Protein AF-A0A9E5UQ87-F1 (afdb_monomer_lite)

Secondary structure (DSSP, 8-state):
-HHHHH----HHHHHHHHHHHHHHHHHHHHH-GGGGHHHHHHHHHHHHHHHTT-HHHHHHHHHHHHHHHHHHHHHHHHHHHHHSSTTSS----SS---HHHHHHHHHHHHHHHHTT-TT---SS---HHHHHHHHHHHHHHHHHHHTHHHHHHHHTSHHHHHHHHHHHHHHHHHHHHHHHS--S-S-HHHHHHHHHHHHHHHHHHHTSGGGHHHHHHHHHHHHHHHHHHHHHHS-HHHHHHHHTT-----

pLDDT: mean 81.97, std 11.51, range [47.41, 96.88]

Sequence (250 aa):
MAFLLAKDSPERQDARLFLKLSLALIALFMLRYAGLIYFFFVFLFFMRYILQKHYAKAGHYFVAMLVGSAFVLGYFYLNKLHTGYYTGMNRIYPEKESWLAYGFYLVTGLANELSLARNYFYRGYTDWLYGGLMALQGGLFWYLYRERQLLSDCFKRREVRVRLGMAFFYLAFTMVLRKIQPFDPFNYRILAPFSTPIYVGLMAAVATAESKTYFRKIKPWVLAFMLVSLLMNLPKQFLLNILLGGTGSQ

Radius of gyration: 21.57 Å; chains: 1; bounding box: 42×52×65 Å

Structure (mmCIF, N/CA/C/O backbone):
data_AF-A0A9E5UQ87-F1
#
_entry.id   AF-A0A9E5UQ87-F1
#
loop_
_atom_site.group_PDB
_atom_site.id
_atom_site.type_symbol
_atom_site.label_atom_id
_atom_site.label_alt_id
_atom_site.label_comp_id
_atom_site.label_asym_id
_atom_site.label_entity_id
_atom_site.label_seq_id
_atom_site.pdbx_PDB_ins_code
_atom_site.Cartn_x
_atom_site.Cartn_y
_atom_site.Cartn_z
_atom_site.occupancy
_atom_site.B_iso_or_equiv
_atom_site.auth_seq_id
_atom_site.auth_comp_id
_atom_site.auth_asym_id
_atom_site.auth_atom_id
_atom_site.pdbx_PDB_model_num
ATOM 1 N N . MET A 1 1 ? -7.219 -7.232 6.143 1.00 56.53 1 MET A N 1
ATOM 2 C CA . MET A 1 1 ? -6.232 -7.743 7.120 1.00 56.53 1 MET A CA 1
ATOM 3 C C . MET A 1 1 ? -6.094 -6.864 8.361 1.00 56.53 1 MET A C 1
ATOM 5 O O . MET A 1 1 ? -6.417 -7.350 9.431 1.00 56.53 1 MET A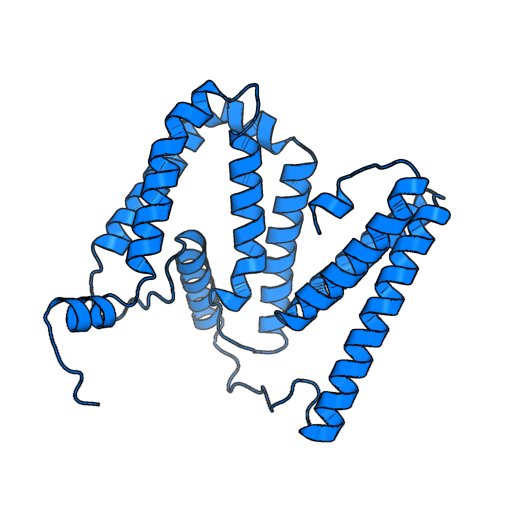 O 1
ATOM 9 N N . ALA A 1 2 ? -5.725 -5.580 8.245 1.00 56.41 2 ALA A N 1
ATOM 10 C CA . ALA A 1 2 ? -5.608 -4.660 9.393 1.00 56.41 2 ALA A CA 1
ATOM 11 C C . ALA A 1 2 ? -6.851 -4.637 10.309 1.00 56.41 2 ALA A C 1
ATOM 13 O O . ALA A 1 2 ? -6.731 -4.663 11.525 1.00 56.41 2 ALA A O 1
ATOM 14 N N . PHE A 1 3 ? -8.049 -4.662 9.716 1.00 57.09 3 PHE A N 1
ATOM 15 C CA . PHE A 1 3 ? -9.315 -4.746 10.452 1.00 57.09 3 PHE A CA 1
ATOM 16 C C . PHE A 1 3 ? -9.476 -6.058 11.239 1.00 57.09 3 PHE A C 1
ATOM 18 O O . PHE A 1 3 ? -9.945 -6.045 12.369 1.00 57.09 3 PHE A O 1
ATOM 25 N N . LEU A 1 4 ? -9.047 -7.186 10.663 1.00 57.31 4 LEU A N 1
ATOM 26 C CA . LEU A 1 4 ? -9.115 -8.495 11.323 1.00 57.31 4 LEU A CA 1
ATOM 27 C C . LEU A 1 4 ? -8.103 -8.588 12.473 1.00 57.31 4 LEU A C 1
ATOM 29 O O . LEU A 1 4 ? -8.403 -9.193 13.490 1.00 57.31 4 LEU A O 1
ATOM 33 N N . LEU A 1 5 ? -6.946 -7.934 12.335 1.00 57.09 5 LEU A N 1
ATOM 34 C CA . LEU A 1 5 ? -5.905 -7.866 13.367 1.00 57.09 5 LEU A CA 1
ATOM 35 C C . LEU A 1 5 ? -6.229 -6.874 14.500 1.00 57.09 5 LEU A C 1
ATOM 37 O O . LEU A 1 5 ? -5.665 -6.966 15.588 1.00 57.09 5 LEU A O 1
ATOM 41 N N . ALA A 1 6 ? -7.106 -5.897 14.250 1.00 57.03 6 ALA A N 1
ATOM 42 C CA . ALA A 1 6 ? -7.483 -4.876 15.226 1.00 57.03 6 ALA A CA 1
ATOM 43 C C . ALA A 1 6 ? -8.689 -5.266 16.097 1.00 57.03 6 ALA A C 1
ATOM 45 O O . ALA A 1 6 ? -8.892 -4.654 17.145 1.00 57.03 6 ALA A O 1
ATOM 46 N N . LYS A 1 7 ? -9.490 -6.254 15.678 1.00 60.75 7 LYS A N 1
ATOM 47 C CA . LYS A 1 7 ? -10.734 -6.625 16.358 1.00 60.75 7 LYS A CA 1
ATOM 48 C C . LYS A 1 7 ? -10.470 -7.633 17.484 1.00 60.75 7 LYS A C 1
ATOM 50 O O . LYS A 1 7 ? -10.333 -8.825 17.221 1.00 60.75 7 LYS A O 1
ATOM 55 N N . ASP A 1 8 ? -10.469 -7.175 18.736 1.00 56.56 8 ASP A N 1
ATOM 56 C CA . ASP A 1 8 ? -10.563 -8.069 19.900 1.00 56.56 8 ASP A CA 1
ATOM 57 C C . ASP A 1 8 ? -11.980 -8.670 19.944 1.00 56.56 8 ASP A C 1
ATOM 59 O O . ASP A 1 8 ? -12.944 -8.008 20.321 1.00 56.56 8 ASP A O 1
ATOM 63 N N . SER A 1 9 ? -12.122 -9.907 19.461 1.00 55.72 9 SER A N 1
ATOM 64 C CA . SER A 1 9 ? -13.400 -10.632 19.394 1.00 55.72 9 SER A CA 1
ATOM 65 C C . SER A 1 9 ? -13.453 -11.748 20.454 1.00 55.72 9 SER A C 1
ATOM 67 O O . SER A 1 9 ? -12.395 -12.236 20.864 1.00 55.72 9 SER A O 1
ATOM 69 N N . PRO A 1 10 ? -14.654 -12.161 20.911 1.00 55.94 10 PRO A N 1
ATOM 70 C CA . PRO A 1 10 ? -14.82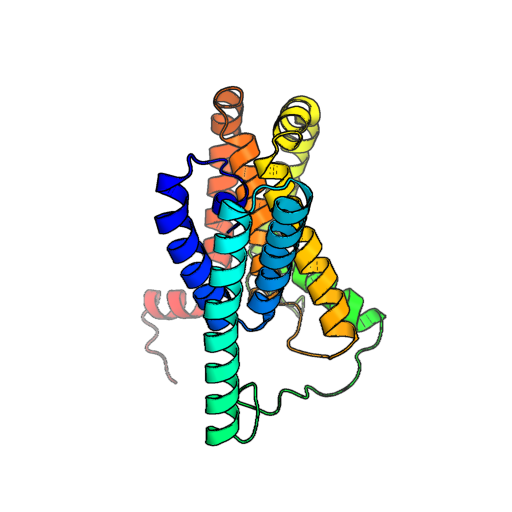8 -13.348 21.754 1.00 55.94 10 PRO A CA 1
ATOM 71 C C . PRO A 1 10 ? -14.525 -14.648 20.980 1.00 55.94 10 PRO A C 1
ATOM 73 O O . PRO A 1 10 ? -14.811 -14.734 19.785 1.00 55.94 10 PRO A O 1
ATOM 76 N N . GLU A 1 11 ? -14.018 -15.675 21.674 1.00 54.62 11 GLU A N 1
ATOM 77 C CA . GLU A 1 11 ? -13.379 -16.884 21.104 1.00 54.62 11 GLU A CA 1
ATOM 78 C C . GLU A 1 11 ? -14.187 -17.620 20.015 1.00 54.62 11 GLU A C 1
ATOM 80 O O . GLU A 1 11 ? -13.621 -18.093 19.032 1.00 54.62 11 GLU A O 1
ATOM 85 N N . ARG A 1 12 ? -15.526 -17.677 20.099 1.00 52.16 12 ARG A N 1
ATOM 86 C CA . ARG A 1 12 ? -16.364 -18.321 19.058 1.00 52.16 12 ARG A CA 1
ATOM 87 C C . ARG A 1 12 ? -16.376 -17.577 17.714 1.00 52.16 12 ARG A C 1
ATOM 89 O O . ARG A 1 12 ? -16.669 -18.186 16.685 1.00 52.16 12 ARG A O 1
ATOM 96 N N . GLN A 1 13 ? -16.069 -16.279 17.686 1.00 62.22 13 GLN A N 1
ATOM 97 C CA . GLN A 1 13 ? -15.927 -15.524 16.433 1.00 62.22 13 GLN A CA 1
ATOM 98 C C . GLN A 1 13 ? -14.554 -15.733 15.777 1.00 62.22 13 GLN A C 1
ATOM 100 O O . GLN A 1 13 ? -14.422 -15.450 14.583 1.00 62.22 13 GLN A O 1
ATOM 105 N N . ASP A 1 14 ? -13.577 -16.288 16.502 1.00 64.19 14 ASP A N 1
ATOM 106 C CA . ASP A 1 14 ? -12.198 -16.446 16.029 1.00 64.19 14 ASP A CA 1
ATOM 107 C C . ASP A 1 14 ? -12.081 -17.517 14.937 1.00 64.19 14 ASP A C 1
ATOM 109 O O . ASP A 1 14 ? -11.268 -17.375 14.024 1.00 64.19 14 ASP A O 1
ATOM 113 N N . ALA A 1 15 ? -12.974 -18.517 14.938 1.00 66.50 15 ALA A N 1
ATOM 114 C CA . ALA A 1 15 ? -13.005 -19.557 13.914 1.00 66.50 15 ALA A CA 1
ATOM 115 C C . ALA A 1 15 ? -13.277 -18.989 12.501 1.00 66.50 15 ALA A C 1
ATOM 117 O O . ALA A 1 15 ? -12.532 -19.139 11.533 1.00 66.50 15 ALA A O 1
ATOM 118 N N . ARG A 1 16 ? -14.355 -18.214 12.372 1.00 73.44 16 ARG A N 1
ATOM 119 C CA . ARG A 1 16 ? -14.674 -17.543 11.101 1.00 73.44 16 ARG A CA 1
ATOM 120 C C . ARG A 1 16 ? -13.638 -16.473 10.755 1.00 73.44 16 ARG A C 1
ATOM 122 O O . ARG A 1 16 ? -13.463 -16.145 9.582 1.00 73.44 16 ARG A O 1
ATOM 129 N N . LEU A 1 17 ? -12.971 -15.914 11.764 1.00 74.00 17 LEU A N 1
ATOM 130 C CA . LEU A 1 17 ? -11.930 -14.911 11.592 1.00 74.00 17 LEU A CA 1
ATOM 131 C C . LEU A 1 17 ? -10.634 -15.525 11.033 1.00 74.00 17 LEU A C 1
ATOM 133 O O . LEU A 1 17 ? -10.034 -14.904 10.156 1.00 74.00 17 LEU A O 1
ATOM 137 N N . PHE A 1 18 ? -10.257 -16.754 11.422 1.00 78.12 18 PHE A N 1
ATOM 138 C CA . PHE A 1 18 ? -9.091 -17.451 10.851 1.00 78.12 18 PHE A CA 1
ATOM 139 C C . PHE A 1 18 ? -9.298 -17.805 9.382 1.00 78.12 18 PHE A C 1
ATOM 141 O O . PHE A 1 18 ? -8.371 -17.659 8.585 1.00 78.12 18 PHE A O 1
ATOM 148 N N . LEU A 1 19 ? -10.504 -18.247 9.000 1.00 82.81 19 LEU A N 1
ATOM 149 C CA . LEU A 1 19 ? -10.772 -18.621 7.611 1.00 82.81 19 LEU A CA 1
ATOM 150 C C . LEU A 1 19 ? -10.647 -17.380 6.729 1.00 82.81 19 LEU A C 1
ATOM 152 O O . LEU A 1 19 ? -9.961 -17.395 5.712 1.00 82.81 19 LEU A O 1
ATOM 156 N N . LYS A 1 20 ? -11.221 -16.262 7.187 1.00 86.56 20 LYS A N 1
ATOM 157 C CA . LYS A 1 20 ? -11.073 -14.957 6.536 1.00 86.56 20 LYS A CA 1
ATOM 158 C C . LYS A 1 20 ? -9.617 -14.503 6.476 1.00 86.56 20 LYS A C 1
ATOM 160 O O . LYS A 1 20 ? -9.222 -13.928 5.469 1.00 86.56 20 LYS A O 1
ATOM 165 N N . LEU A 1 21 ? -8.825 -14.742 7.523 1.00 86.75 21 LEU A N 1
ATOM 166 C CA . LEU A 1 21 ? -7.405 -14.391 7.539 1.00 86.75 21 LEU A CA 1
ATOM 167 C C . LEU A 1 21 ? -6.613 -15.221 6.523 1.00 86.75 21 LEU A C 1
ATOM 169 O O . LEU A 1 21 ? -5.859 -14.649 5.744 1.00 86.75 21 LEU A O 1
ATOM 173 N N . SER A 1 22 ? -6.835 -16.533 6.487 1.00 88.31 22 SER A N 1
ATOM 174 C CA . SER A 1 22 ? -6.171 -17.463 5.564 1.00 88.31 22 SER A CA 1
ATOM 175 C C . SER A 1 22 ? -6.516 -17.135 4.112 1.00 88.31 22 SER A C 1
ATOM 177 O O . SER A 1 22 ? -5.626 -16.958 3.285 1.00 88.31 22 SER A O 1
ATOM 179 N N . LEU A 1 23 ? -7.807 -16.946 3.819 1.00 90.19 23 LEU A N 1
ATOM 180 C CA . LEU A 1 23 ? -8.273 -16.524 2.498 1.00 90.19 23 LEU A CA 1
ATOM 181 C C . LEU A 1 23 ? -7.727 -15.146 2.116 1.00 90.19 23 LEU A C 1
ATOM 183 O O . LEU A 1 23 ? -7.364 -14.937 0.964 1.00 90.19 23 LEU A O 1
ATOM 187 N N . ALA A 1 24 ? -7.615 -14.213 3.067 1.00 89.69 24 ALA A N 1
ATOM 188 C CA . ALA A 1 24 ? -7.012 -12.910 2.806 1.00 89.69 24 ALA A CA 1
ATOM 189 C C . ALA A 1 24 ? -5.512 -13.019 2.499 1.00 89.69 24 ALA A C 1
ATOM 191 O O . ALA A 1 24 ? -5.050 -12.334 1.594 1.00 89.69 24 ALA A O 1
ATOM 192 N N . LEU A 1 25 ? -4.756 -13.865 3.208 1.00 90.06 25 LEU A N 1
ATOM 193 C CA . LEU A 1 25 ? -3.339 -14.113 2.911 1.00 90.06 25 LEU A CA 1
ATOM 194 C C . LEU A 1 25 ? -3.162 -14.705 1.512 1.00 90.06 25 LEU A C 1
ATOM 196 O O . LEU A 1 25 ? -2.342 -14.212 0.739 1.00 90.06 25 LEU A O 1
ATOM 200 N N . ILE A 1 26 ? -3.968 -15.715 1.177 1.00 91.69 26 ILE A N 1
ATOM 201 C CA . ILE A 1 26 ? -3.970 -16.354 -0.143 1.00 91.69 26 ILE A CA 1
ATOM 202 C C . ILE A 1 26 ? -4.321 -15.332 -1.227 1.00 91.69 26 ILE A C 1
ATOM 204 O O . ILE A 1 26 ? -3.589 -15.204 -2.203 1.00 91.69 26 ILE A O 1
ATOM 208 N N . ALA A 1 27 ? -5.391 -14.556 -1.040 1.00 89.81 27 ALA A N 1
ATOM 209 C CA . ALA A 1 27 ? -5.807 -13.534 -1.994 1.00 89.81 27 ALA A CA 1
ATOM 210 C C . ALA A 1 27 ? -4.740 -12.445 -2.174 1.00 89.81 27 ALA A C 1
ATOM 212 O O . ALA A 1 27 ? -4.470 -12.036 -3.300 1.00 89.81 27 ALA A O 1
ATOM 213 N N . LEU A 1 28 ? -4.096 -11.997 -1.091 1.00 87.44 28 LEU A N 1
ATOM 214 C CA . LEU A 1 28 ? -3.015 -11.011 -1.156 1.00 87.44 28 LEU A CA 1
ATOM 215 C C . LEU A 1 28 ? -1.799 -11.559 -1.909 1.00 87.44 28 LEU A C 1
ATOM 217 O O . LEU A 1 28 ? -1.232 -10.841 -2.729 1.00 87.44 28 LEU A O 1
ATOM 221 N N . PHE A 1 29 ? -1.433 -12.821 -1.673 1.00 89.50 29 PHE A N 1
ATOM 222 C CA . PHE A 1 29 ? -0.355 -13.498 -2.392 1.00 89.50 29 PHE A CA 1
ATOM 223 C C . PHE A 1 29 ? -0.672 -13.697 -3.882 1.00 89.50 29 PHE A C 1
ATOM 225 O O . PHE A 1 29 ? 0.175 -13.418 -4.730 1.00 89.50 29 PHE A O 1
ATOM 232 N N . MET A 1 30 ? -1.893 -14.129 -4.209 1.00 88.50 30 MET A N 1
ATOM 233 C CA . MET A 1 30 ? -2.360 -14.291 -5.592 1.00 88.50 30 MET A CA 1
ATOM 234 C C . MET A 1 30 ? -2.434 -12.957 -6.336 1.00 88.50 30 MET A C 1
ATOM 236 O O . MET A 1 30 ? -2.137 -12.900 -7.526 1.00 88.50 30 MET A O 1
ATOM 240 N N . LEU A 1 31 ? -2.787 -11.871 -5.642 1.00 84.25 31 LEU A N 1
ATOM 241 C CA . LEU A 1 31 ? -2.795 -10.535 -6.229 1.00 84.25 31 LEU A CA 1
ATOM 242 C C . LEU A 1 31 ? -1.371 -10.072 -6.560 1.00 84.25 31 LEU A C 1
ATOM 244 O O . LEU A 1 31 ? -1.138 -9.552 -7.651 1.00 84.25 31 LEU A O 1
ATOM 248 N N . ARG A 1 32 ? -0.415 -10.285 -5.645 1.00 80.88 32 ARG A N 1
ATOM 249 C CA . ARG A 1 32 ? 1.030 -10.159 -5.897 1.00 80.88 32 ARG A CA 1
ATOM 250 C C . ARG A 1 32 ? 1.851 -10.953 -4.882 1.00 80.88 32 ARG A C 1
ATOM 252 O O . ARG A 1 32 ? 1.561 -10.928 -3.693 1.00 80.88 32 ARG A O 1
ATOM 259 N N . TYR A 1 33 ? 3.002 -11.480 -5.312 1.00 83.12 33 TYR A N 1
ATOM 260 C CA . TYR A 1 33 ? 3.961 -12.156 -4.421 1.00 83.12 33 TYR A CA 1
ATOM 261 C C . TYR A 1 33 ? 4.460 -11.279 -3.259 1.00 83.12 33 TYR A C 1
ATOM 263 O O . TYR A 1 33 ? 4.790 -11.800 -2.199 1.00 83.12 33 TYR A O 1
ATOM 271 N N . ALA A 1 34 ? 4.443 -9.946 -3.408 1.00 78.31 34 ALA A N 1
ATOM 272 C CA . ALA A 1 34 ? 4.712 -9.004 -2.314 1.00 78.31 34 ALA A CA 1
ATOM 273 C C . ALA A 1 34 ? 3.730 -9.161 -1.131 1.00 78.31 34 ALA A C 1
ATOM 275 O O . ALA A 1 34 ? 4.033 -8.759 -0.009 1.00 78.31 34 ALA A O 1
ATOM 276 N N . GLY A 1 35 ? 2.585 -9.816 -1.348 1.00 81.94 35 GLY A N 1
ATOM 277 C CA . GLY A 1 35 ? 1.655 -10.234 -0.309 1.00 81.94 35 GLY A CA 1
ATOM 278 C C . GLY A 1 35 ? 2.271 -11.159 0.749 1.00 81.94 35 GLY A C 1
ATOM 279 O O . GLY A 1 35 ? 1.730 -11.245 1.848 1.00 81.94 35 GLY A O 1
ATOM 280 N N . LEU A 1 36 ? 3.432 -11.777 0.492 1.00 87.75 36 LEU A N 1
ATOM 281 C CA . LEU A 1 36 ? 4.185 -12.539 1.498 1.00 87.75 36 LEU A CA 1
ATOM 282 C C . LEU A 1 36 ? 4.585 -11.699 2.717 1.00 87.75 36 LEU A C 1
ATOM 284 O O . LEU A 1 36 ? 4.673 -12.230 3.819 1.00 87.75 36 LEU A O 1
ATOM 288 N N . ILE A 1 37 ? 4.733 -10.380 2.566 1.00 86.38 37 ILE A N 1
ATOM 289 C CA . ILE A 1 37 ? 5.007 -9.457 3.683 1.00 86.38 37 ILE A CA 1
ATOM 290 C C . ILE A 1 37 ? 3.932 -9.577 4.771 1.00 86.38 37 ILE A C 1
ATOM 292 O O . ILE A 1 37 ? 4.202 -9.448 5.964 1.00 86.38 37 ILE A O 1
ATOM 296 N N . TYR A 1 38 ? 2.697 -9.876 4.380 1.00 85.56 38 TYR A N 1
ATOM 297 C CA . TYR A 1 38 ? 1.597 -10.031 5.316 1.00 85.56 38 TYR A CA 1
ATOM 298 C C . TYR A 1 38 ? 1.707 -11.292 6.177 1.00 85.56 38 TYR A C 1
ATOM 300 O O . TYR A 1 38 ? 1.254 -11.269 7.321 1.00 85.56 38 TYR A O 1
ATOM 308 N N . PHE A 1 39 ? 2.382 -12.346 5.712 1.00 90.31 39 PHE A N 1
ATOM 309 C CA . PHE A 1 39 ? 2.673 -13.518 6.544 1.00 90.31 39 PHE A CA 1
ATOM 310 C C . PHE A 1 39 ? 3.545 -13.145 7.743 1.00 90.31 39 PHE A C 1
ATOM 312 O O . PHE A 1 39 ? 3.278 -13.600 8.853 1.00 90.31 39 PHE A O 1
ATOM 319 N N . PHE A 1 40 ? 4.514 -12.245 7.552 1.00 89.19 40 PHE A N 1
ATOM 320 C CA . PHE A 1 40 ? 5.346 -11.745 8.645 1.00 89.19 40 PHE A CA 1
ATOM 321 C C . PHE A 1 40 ? 4.514 -11.026 9.718 1.00 89.19 40 PHE A C 1
ATOM 323 O O . PHE A 1 40 ? 4.717 -11.242 10.909 1.00 89.19 40 PHE A O 1
ATOM 330 N N . PHE A 1 41 ? 3.505 -10.240 9.329 1.00 85.50 41 PHE A N 1
ATOM 331 C CA . PHE A 1 41 ? 2.587 -9.642 10.303 1.00 85.50 41 PHE A CA 1
ATOM 332 C C . PHE A 1 41 ? 1.797 -10.693 11.081 1.00 85.50 41 PHE A C 1
ATOM 334 O O . PHE A 1 41 ? 1.704 -10.597 12.302 1.00 85.50 41 PHE A O 1
ATOM 341 N N . VAL A 1 42 ? 1.247 -11.705 10.406 1.00 89.19 42 VAL A N 1
ATOM 342 C CA . VAL A 1 42 ? 0.537 -12.809 11.081 1.00 89.19 42 VAL A CA 1
ATOM 343 C C . VAL A 1 42 ? 1.458 -13.519 12.067 1.00 89.19 42 VAL A C 1
ATOM 345 O O . VAL A 1 42 ? 1.037 -13.794 13.189 1.00 89.19 42 VAL A O 1
ATOM 348 N N . PHE A 1 43 ? 2.722 -13.719 11.697 1.00 92.38 43 PHE A N 1
ATOM 349 C CA . PHE A 1 43 ? 3.742 -14.285 12.572 1.00 92.38 43 PHE A CA 1
ATOM 350 C C . PHE A 1 43 ? 4.014 -13.417 13.810 1.00 92.38 43 PHE A C 1
ATOM 352 O O . PHE A 1 43 ? 4.048 -13.933 14.926 1.00 92.38 43 PHE A O 1
ATOM 359 N N . LEU A 1 44 ? 4.133 -12.094 13.663 1.00 90.25 44 LEU A N 1
ATOM 360 C CA . LEU A 1 44 ? 4.302 -11.194 14.812 1.00 90.25 44 LEU A CA 1
ATOM 361 C C . LEU A 1 44 ? 3.097 -11.232 15.764 1.00 90.25 44 LEU A C 1
ATOM 363 O O . LEU A 1 44 ? 3.271 -11.224 16.984 1.00 90.25 44 LEU A O 1
ATOM 367 N N . PHE A 1 45 ? 1.874 -11.301 15.231 1.00 86.81 45 PHE A N 1
ATOM 368 C CA . PHE A 1 45 ? 0.671 -11.457 16.054 1.00 86.81 45 PHE A CA 1
ATOM 369 C C . PHE A 1 45 ? 0.628 -12.824 16.744 1.00 86.81 45 PHE A C 1
ATOM 371 O O . PHE A 1 45 ? 0.309 -12.889 17.930 1.00 86.81 45 PHE A O 1
ATOM 378 N N . PHE A 1 46 ? 1.013 -13.892 16.047 1.00 91.69 46 PHE A N 1
ATOM 379 C CA . PHE A 1 46 ? 1.183 -15.222 16.625 1.00 91.69 46 PHE A CA 1
ATOM 380 C C . PHE A 1 46 ? 2.157 -15.207 17.815 1.00 91.69 46 PHE A C 1
ATOM 382 O O . PHE A 1 46 ? 1.774 -15.608 18.915 1.00 91.69 46 PHE A O 1
ATOM 389 N N . MET A 1 47 ? 3.364 -14.657 17.631 1.00 93.75 47 MET A N 1
ATOM 390 C CA . MET A 1 47 ? 4.371 -14.515 18.692 1.00 93.75 47 MET A CA 1
ATOM 391 C C . MET A 1 47 ? 3.842 -13.706 19.876 1.00 93.75 47 MET A C 1
ATOM 393 O O . MET A 1 47 ? 3.967 -14.120 21.027 1.00 93.75 47 MET A O 1
ATOM 397 N N . ARG A 1 48 ? 3.180 -12.577 19.606 1.00 90.94 48 ARG A N 1
ATOM 398 C CA . ARG A 1 48 ? 2.566 -11.752 20.650 1.00 90.94 48 ARG A CA 1
ATOM 399 C C . ARG A 1 48 ? 1.559 -12.543 21.490 1.00 90.94 48 ARG A C 1
ATOM 401 O O . ARG A 1 48 ? 1.597 -12.437 22.712 1.00 90.94 48 ARG A O 1
ATOM 408 N N . TYR A 1 49 ? 0.657 -13.305 20.870 1.00 89.94 49 TYR A N 1
ATOM 409 C CA . TYR A 1 49 ? -0.354 -14.062 21.616 1.00 89.94 49 TYR A CA 1
ATOM 410 C C . TYR A 1 49 ? 0.239 -15.242 22.392 1.00 89.94 49 TYR A C 1
ATOM 412 O O . TYR A 1 49 ? -0.274 -15.553 23.467 1.00 89.94 49 TYR A O 1
ATOM 420 N N . ILE A 1 50 ? 1.343 -15.836 21.921 1.00 93.19 50 ILE A N 1
ATOM 421 C CA . ILE A 1 50 ? 2.130 -16.793 22.719 1.00 93.19 50 ILE A CA 1
ATOM 422 C C . ILE A 1 50 ? 2.682 -16.115 23.973 1.00 93.19 50 ILE A C 1
ATOM 424 O O . ILE A 1 50 ? 2.472 -16.615 25.075 1.00 93.19 50 ILE A O 1
ATOM 428 N N . LEU A 1 51 ? 3.337 -14.958 23.827 1.00 94.19 51 LEU A N 1
ATOM 429 C CA . LEU A 1 51 ? 3.923 -14.223 24.956 1.00 94.19 51 LEU A CA 1
ATOM 430 C C . LEU A 1 51 ? 2.865 -13.789 25.982 1.00 94.19 51 LEU A C 1
ATOM 432 O O . LEU A 1 51 ? 3.128 -13.766 27.180 1.00 94.19 51 LEU A O 1
ATOM 436 N N . GLN A 1 52 ? 1.648 -13.495 25.522 1.00 92.62 52 GLN A N 1
ATOM 437 C CA . GLN A 1 52 ? 0.497 -13.172 26.371 1.00 92.62 52 GLN A CA 1
ATOM 438 C C . GLN A 1 52 ? -0.229 -14.412 26.928 1.00 92.62 52 GLN A C 1
ATOM 440 O O . GLN A 1 52 ? -1.264 -14.268 27.572 1.00 92.62 52 GLN A O 1
ATOM 445 N N . LYS A 1 53 ? 0.289 -15.626 26.688 1.00 92.81 53 LYS A N 1
ATOM 446 C CA . LYS A 1 53 ? -0.292 -16.915 27.109 1.00 92.81 53 LYS A CA 1
ATOM 447 C C . LYS A 1 53 ? -1.711 -17.177 26.575 1.00 92.81 53 LYS A C 1
ATOM 449 O O . LYS A 1 53 ? -2.444 -18.005 27.109 1.00 92.81 53 LYS A O 1
ATOM 454 N N . HIS A 1 54 ? -2.103 -16.520 25.483 1.00 89.06 54 HIS A N 1
ATOM 455 C CA . HIS A 1 54 ? -3.378 -16.737 24.796 1.00 89.06 54 HIS A CA 1
ATOM 456 C C . HIS A 1 54 ? -3.232 -17.810 23.706 1.00 89.06 54 HIS A C 1
ATOM 458 O O . HIS A 1 54 ? -3.340 -17.529 22.508 1.00 89.06 54 HIS A O 1
ATOM 464 N N . TYR A 1 55 ? -2.975 -19.053 24.119 1.00 88.94 55 TYR A N 1
ATOM 465 C CA . TYR A 1 55 ? -2.620 -20.147 23.206 1.00 88.94 55 TYR A CA 1
ATOM 466 C C . TYR A 1 55 ? -3.711 -20.500 22.192 1.00 88.94 55 TYR A C 1
ATOM 468 O O . TYR A 1 55 ? -3.386 -20.787 21.044 1.00 88.94 55 TYR A O 1
ATOM 476 N N . ALA A 1 56 ? -4.991 -20.414 22.567 1.00 86.31 56 ALA A N 1
ATOM 477 C CA . ALA A 1 56 ? -6.097 -20.658 21.637 1.00 86.31 56 ALA A CA 1
ATOM 478 C C . ALA A 1 56 ? -6.054 -19.684 20.446 1.00 86.31 56 ALA A C 1
ATOM 480 O O . ALA A 1 56 ? -6.082 -20.094 19.285 1.00 86.31 56 ALA A O 1
ATOM 481 N N . LYS A 1 57 ? -5.875 -18.384 20.724 1.00 84.38 57 LYS A N 1
ATOM 482 C CA . LYS A 1 57 ? -5.723 -17.354 19.686 1.00 84.38 57 LYS A CA 1
ATOM 483 C C . LYS A 1 57 ? -4.452 -17.566 18.873 1.00 84.38 57 LYS A C 1
ATOM 485 O O . LYS A 1 57 ? -4.507 -17.500 17.649 1.00 84.38 57 LYS A O 1
ATOM 490 N N . ALA A 1 58 ? -3.328 -17.855 19.528 1.00 90.00 58 ALA A N 1
ATOM 491 C CA . ALA A 1 58 ? -2.072 -18.152 18.844 1.00 90.00 58 ALA A CA 1
ATOM 492 C C . ALA A 1 58 ? -2.210 -19.342 17.874 1.00 90.00 58 ALA A C 1
ATOM 494 O O . ALA A 1 58 ? -1.772 -19.245 16.728 1.00 90.00 58 ALA A O 1
ATOM 495 N N . GLY A 1 59 ? -2.891 -20.414 18.286 1.00 89.00 59 GLY A N 1
ATOM 496 C CA . GLY A 1 59 ? -3.177 -21.575 17.443 1.00 89.00 59 GLY A CA 1
ATOM 497 C C . GLY A 1 59 ? -3.894 -21.198 16.146 1.00 89.00 59 GLY A C 1
ATOM 498 O O . GLY A 1 59 ? -3.506 -21.658 15.075 1.00 89.00 59 GLY A O 1
ATOM 499 N N . HIS A 1 60 ? -4.863 -20.281 16.198 1.00 87.38 60 HIS A N 1
ATOM 500 C CA . HIS A 1 60 ? -5.548 -19.797 14.994 1.00 87.38 60 HIS A CA 1
ATOM 501 C C . HIS A 1 60 ? -4.610 -19.079 14.012 1.00 87.38 60 HIS A C 1
ATOM 503 O O . HIS A 1 60 ? -4.683 -19.319 12.805 1.00 87.38 60 HIS A O 1
ATOM 509 N N . TYR A 1 61 ? -3.712 -18.217 14.505 1.00 89.81 61 TYR A N 1
ATOM 510 C CA . TYR A 1 61 ? -2.720 -17.552 13.651 1.00 89.81 61 TYR A CA 1
ATOM 511 C C . TYR A 1 61 ? -1.726 -18.555 13.060 1.00 89.81 61 TYR A C 1
ATOM 513 O O . TYR A 1 61 ? -1.394 -18.456 11.879 1.00 89.81 61 TYR A O 1
ATOM 521 N N . PHE A 1 62 ? -1.298 -19.542 13.849 1.00 92.12 62 PHE A N 1
ATOM 522 C CA . PHE A 1 62 ? -0.425 -20.618 13.387 1.00 92.12 62 PHE A CA 1
ATOM 523 C C . PHE A 1 62 ? -1.059 -21.421 12.249 1.00 92.12 62 PHE A C 1
ATOM 525 O O . PHE A 1 62 ? -0.450 -21.566 11.191 1.00 92.12 62 PHE A O 1
ATOM 532 N N . VAL A 1 63 ? -2.307 -21.866 12.419 1.00 91.06 63 VAL A N 1
ATOM 533 C CA . VAL A 1 63 ? -3.043 -22.598 11.378 1.00 91.06 63 VAL A CA 1
ATOM 534 C C . VAL A 1 63 ? -3.209 -21.743 10.121 1.00 91.06 63 VAL A C 1
ATOM 536 O O . VAL A 1 63 ? -2.972 -22.236 9.020 1.00 91.06 63 VAL A O 1
ATOM 539 N N . ALA A 1 64 ? -3.538 -20.454 10.256 1.00 91.69 64 ALA A N 1
ATOM 540 C CA . ALA A 1 64 ? -3.652 -19.557 9.105 1.00 91.69 64 ALA A CA 1
ATOM 541 C C . ALA A 1 64 ? -2.327 -19.416 8.331 1.00 91.69 64 ALA A C 1
ATOM 543 O O . ALA A 1 64 ? -2.328 -19.431 7.098 1.00 91.69 64 ALA A O 1
ATOM 544 N N . MET A 1 65 ? -1.192 -19.323 9.036 1.00 93.12 65 MET A N 1
ATOM 545 C CA . MET A 1 65 ? 0.136 -19.325 8.409 1.00 93.12 65 MET A CA 1
ATOM 546 C C . MET A 1 65 ? 0.460 -20.658 7.748 1.00 93.12 65 MET A C 1
ATOM 548 O O . MET A 1 65 ? 1.041 -20.651 6.668 1.00 93.12 65 MET A O 1
ATOM 552 N N . LEU A 1 66 ? 0.100 -21.781 8.371 1.00 94.38 66 LEU A N 1
ATOM 553 C CA . LEU A 1 66 ? 0.367 -23.116 7.842 1.00 94.38 66 LEU A CA 1
ATOM 554 C C . LEU A 1 66 ? -0.411 -23.349 6.545 1.00 94.38 66 LEU A C 1
ATOM 556 O O . LEU A 1 66 ? 0.189 -23.697 5.531 1.00 94.38 66 LEU A O 1
ATOM 560 N N . VAL A 1 67 ? -1.716 -23.062 6.543 1.00 94.06 67 VAL A N 1
ATOM 561 C CA . VAL A 1 67 ? -2.573 -23.163 5.349 1.00 94.06 67 VAL A CA 1
ATOM 562 C C . VAL A 1 67 ? -2.088 -22.219 4.249 1.00 94.06 67 VAL A C 1
ATOM 564 O O . VAL A 1 67 ? -1.928 -22.633 3.101 1.00 94.06 67 VAL A O 1
ATOM 567 N N . GLY A 1 68 ? -1.804 -20.958 4.590 1.00 93.38 68 GLY A N 1
ATOM 568 C CA . GLY A 1 68 ? -1.288 -19.991 3.625 1.00 93.38 68 GLY A CA 1
ATOM 569 C C . GLY A 1 68 ? 0.071 -20.402 3.046 1.00 93.38 68 GLY A C 1
ATOM 570 O O . GLY A 1 68 ? 0.277 -20.291 1.842 1.00 93.38 68 GLY A O 1
ATOM 571 N N . SER A 1 69 ? 0.983 -20.912 3.879 1.00 94.56 69 SER A N 1
ATOM 572 C CA . SER A 1 69 ? 2.323 -21.336 3.453 1.00 94.56 69 SER A CA 1
ATOM 573 C C . SER A 1 69 ? 2.251 -22.576 2.573 1.00 94.56 69 SER A C 1
ATOM 575 O O . SER A 1 69 ? 2.925 -22.623 1.549 1.00 94.56 69 SER A O 1
ATOM 577 N N . ALA A 1 70 ? 1.398 -23.544 2.917 1.00 96.19 70 ALA A N 1
ATOM 578 C CA . ALA A 1 70 ? 1.155 -24.721 2.088 1.00 96.19 70 ALA A CA 1
ATOM 579 C C . ALA A 1 70 ? 0.655 -24.323 0.691 1.00 96.19 70 ALA A C 1
ATOM 581 O O . ALA A 1 70 ? 1.165 -24.822 -0.311 1.00 96.19 70 ALA A O 1
ATOM 582 N N . PHE A 1 71 ? -0.273 -23.363 0.613 1.00 95.81 71 PHE A N 1
ATOM 583 C CA . PHE A 1 71 ? -0.751 -22.827 -0.661 1.00 95.81 71 PHE A CA 1
ATOM 584 C C . PHE A 1 71 ? 0.361 -22.121 -1.458 1.00 95.81 71 PHE A C 1
ATOM 586 O O . PHE A 1 71 ? 0.534 -22.398 -2.642 1.00 95.81 71 PHE A O 1
ATOM 593 N N . VAL A 1 72 ? 1.141 -21.239 -0.820 1.00 94.69 72 VAL A N 1
ATOM 594 C CA . VAL A 1 72 ? 2.268 -20.524 -1.456 1.00 94.69 72 VAL A CA 1
ATOM 595 C C . VAL A 1 72 ? 3.308 -21.501 -2.004 1.00 94.69 72 VAL A C 1
ATOM 597 O O . VAL A 1 72 ? 3.748 -21.361 -3.144 1.00 94.69 72 VAL A O 1
ATOM 600 N N . LEU A 1 73 ? 3.702 -22.491 -1.201 1.00 95.75 73 LEU A N 1
ATOM 601 C CA . LEU A 1 73 ? 4.684 -23.500 -1.589 1.00 95.75 73 LEU A CA 1
ATOM 602 C C . LEU A 1 73 ? 4.159 -24.370 -2.730 1.00 95.75 73 LEU A C 1
ATOM 604 O O . LEU A 1 73 ? 4.882 -24.578 -3.702 1.00 95.75 73 LEU A O 1
ATOM 608 N N . GLY A 1 74 ? 2.901 -24.812 -2.656 1.00 96.88 74 GLY A N 1
ATOM 609 C CA . GLY A 1 74 ? 2.247 -25.545 -3.740 1.00 96.88 74 GLY A CA 1
ATOM 610 C C . GLY A 1 74 ? 2.206 -24.733 -5.034 1.00 96.88 74 GLY A C 1
ATOM 611 O O . GLY A 1 74 ? 2.561 -25.239 -6.095 1.00 96.88 74 GLY A O 1
ATOM 612 N N . TYR A 1 75 ? 1.876 -23.446 -4.945 1.00 95.00 75 TYR A N 1
ATOM 613 C CA . TYR A 1 75 ? 1.880 -22.537 -6.087 1.00 95.00 75 TYR A CA 1
ATOM 614 C C . TYR A 1 75 ? 3.279 -22.377 -6.706 1.00 95.00 75 TYR A C 1
ATOM 616 O O . TYR A 1 75 ? 3.439 -22.505 -7.920 1.00 95.00 75 TYR A O 1
ATOM 624 N N . PHE A 1 76 ? 4.314 -22.140 -5.895 1.00 94.38 76 PHE A N 1
ATOM 625 C CA . PHE A 1 76 ? 5.691 -22.030 -6.389 1.00 94.38 76 PHE A CA 1
ATOM 626 C C . PHE A 1 76 ? 6.224 -23.337 -6.969 1.00 94.38 76 PHE A C 1
ATOM 628 O O . PHE A 1 76 ? 6.966 -23.307 -7.953 1.00 94.38 76 PHE A O 1
ATOM 635 N N . TYR A 1 77 ? 5.845 -24.471 -6.385 1.00 96.62 77 TYR A N 1
ATOM 636 C CA . TYR A 1 77 ? 6.178 -25.788 -6.905 1.00 96.62 77 TYR A CA 1
ATOM 637 C C . TYR A 1 77 ? 5.560 -26.003 -8.290 1.00 96.62 77 TYR A C 1
ATOM 639 O O . TYR A 1 77 ? 6.287 -26.320 -9.230 1.00 96.62 77 TYR A O 1
ATOM 647 N N . LEU A 1 78 ? 4.260 -25.731 -8.447 1.00 96.31 78 LEU A N 1
ATOM 648 C CA . LEU A 1 78 ? 3.570 -25.827 -9.737 1.00 96.31 78 LEU A CA 1
ATOM 649 C C . LEU A 1 78 ? 4.173 -24.878 -10.781 1.00 96.31 78 LEU A C 1
ATOM 651 O O . LEU A 1 78 ? 4.461 -25.304 -11.897 1.00 96.31 78 LEU A O 1
ATOM 655 N N . ASN A 1 79 ? 4.453 -23.623 -10.420 1.00 94.38 79 ASN A N 1
ATOM 656 C CA . ASN A 1 79 ? 5.132 -22.690 -11.323 1.00 94.38 79 ASN A CA 1
ATOM 657 C C . ASN A 1 79 ? 6.491 -23.224 -11.780 1.00 94.38 79 ASN A C 1
ATOM 659 O O . ASN A 1 79 ? 6.781 -23.215 -12.973 1.00 94.38 79 ASN A O 1
ATOM 663 N N . LYS A 1 80 ? 7.312 -23.726 -10.851 1.00 93.88 80 LYS A N 1
ATOM 664 C CA . LYS A 1 80 ? 8.622 -24.286 -11.189 1.00 93.88 80 LYS A CA 1
ATOM 665 C C . LYS A 1 80 ? 8.504 -25.499 -12.110 1.00 93.88 80 LYS A C 1
ATOM 667 O O . LYS A 1 80 ? 9.310 -25.609 -13.028 1.00 93.88 80 LYS A O 1
ATOM 672 N N . LEU A 1 81 ? 7.523 -26.375 -11.890 1.00 96.81 81 LEU A N 1
ATOM 673 C CA . LEU A 1 81 ? 7.276 -27.524 -12.764 1.00 96.81 81 LEU A CA 1
ATOM 674 C C . LEU A 1 81 ? 6.899 -27.098 -14.187 1.00 96.81 81 LEU A C 1
ATOM 676 O O . LEU A 1 81 ? 7.387 -27.692 -15.142 1.00 96.81 81 LEU A O 1
ATOM 680 N N . HIS A 1 82 ? 6.056 -26.074 -14.335 1.00 95.38 82 HIS A N 1
ATOM 681 C CA . HIS A 1 82 ? 5.539 -25.670 -15.644 1.00 95.38 82 HIS A CA 1
ATOM 682 C C . HIS A 1 82 ? 6.448 -24.711 -16.416 1.00 95.38 82 HIS A C 1
ATOM 684 O O . HIS A 1 82 ? 6.463 -24.758 -17.642 1.00 95.38 82 HIS A O 1
ATOM 690 N N . THR A 1 83 ? 7.185 -23.830 -15.738 1.00 92.38 83 THR A N 1
ATOM 691 C CA . THR A 1 83 ? 7.968 -22.773 -16.404 1.00 92.38 83 THR A CA 1
ATOM 692 C C . THR A 1 83 ? 9.469 -22.869 -16.159 1.00 92.38 83 THR A C 1
ATOM 694 O O . THR A 1 83 ? 10.229 -22.096 -16.736 1.00 92.38 83 THR A O 1
ATOM 697 N N . GLY A 1 84 ? 9.915 -23.765 -15.275 1.00 91.62 84 GLY A N 1
ATOM 698 C CA . GLY A 1 84 ? 11.302 -23.829 -14.807 1.00 91.62 84 GLY A CA 1
ATOM 699 C C . GLY A 1 84 ? 11.662 -22.765 -13.760 1.00 91.62 84 GLY A C 1
ATOM 700 O O . GLY A 1 84 ? 12.740 -22.835 -13.169 1.00 91.62 84 GLY A O 1
ATOM 701 N N . TYR A 1 85 ? 10.766 -21.813 -13.462 1.00 88.81 85 TYR A N 1
ATOM 702 C CA . TYR A 1 85 ? 11.005 -20.708 -12.526 1.00 88.81 85 TYR A CA 1
ATOM 703 C C . TYR A 1 85 ? 9.924 -20.635 -11.440 1.00 88.81 85 TYR A C 1
ATOM 705 O O . TYR A 1 85 ? 8.733 -20.669 -11.732 1.00 88.81 85 TYR A O 1
ATOM 713 N N . TYR A 1 86 ? 10.314 -20.408 -10.180 1.00 86.81 86 TYR A N 1
ATOM 714 C CA . TYR A 1 86 ? 9.361 -20.286 -9.060 1.00 86.81 86 TYR A CA 1
ATOM 715 C C . TYR A 1 86 ? 8.308 -19.178 -9.257 1.00 86.81 86 TYR A C 1
ATOM 717 O O . TYR A 1 86 ? 7.172 -19.293 -8.805 1.00 86.81 86 TYR A O 1
ATOM 725 N N .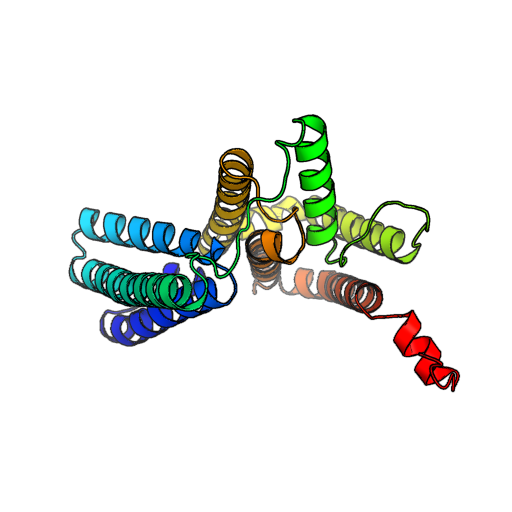 THR A 1 87 ? 8.663 -18.095 -9.948 1.00 82.50 87 THR A N 1
ATOM 726 C CA . THR A 1 87 ? 7.803 -16.915 -10.142 1.00 82.50 87 THR A CA 1
ATOM 727 C C . THR A 1 87 ? 7.109 -16.877 -11.506 1.00 82.50 87 THR A C 1
ATOM 729 O O . THR A 1 87 ? 6.477 -15.865 -11.829 1.00 82.50 87 THR A O 1
ATOM 732 N N . GLY A 1 88 ? 7.209 -17.955 -12.293 1.00 81.50 88 GLY A N 1
ATOM 733 C CA . GLY A 1 88 ? 6.594 -18.091 -13.616 1.00 81.50 88 GLY A CA 1
ATOM 734 C C . GLY A 1 88 ? 7.470 -17.614 -14.780 1.00 81.50 88 GLY A C 1
ATOM 735 O O . GLY A 1 88 ? 7.269 -18.052 -15.902 1.00 81.50 88 GLY A O 1
ATOM 736 N N . MET A 1 89 ? 8.464 -16.760 -14.531 1.00 81.06 89 MET A N 1
ATOM 737 C CA . MET A 1 89 ? 9.372 -16.241 -15.559 1.00 81.06 89 MET A CA 1
ATOM 738 C C . MET A 1 89 ? 10.696 -15.806 -14.933 1.00 81.06 89 MET A C 1
ATOM 740 O O . MET A 1 89 ? 10.741 -15.481 -13.742 1.00 81.06 89 MET A O 1
ATOM 744 N N . ASN A 1 90 ? 11.760 -15.732 -15.733 1.00 77.38 90 ASN A N 1
ATOM 745 C CA . ASN A 1 90 ? 13.014 -15.143 -15.286 1.00 77.38 90 ASN A CA 1
ATOM 746 C C . ASN A 1 90 ? 12.820 -13.633 -15.056 1.00 77.38 90 ASN A C 1
ATOM 748 O O . ASN A 1 90 ? 12.799 -12.848 -15.999 1.00 77.38 90 ASN A O 1
ATOM 752 N N . ARG A 1 91 ? 12.619 -13.223 -13.799 1.00 65.38 91 ARG A N 1
ATOM 753 C CA . ARG A 1 91 ? 12.427 -11.812 -13.414 1.00 65.38 91 ARG A CA 1
ATOM 754 C C . ARG A 1 91 ? 13.734 -11.091 -13.087 1.00 65.38 91 ARG A C 1
ATOM 756 O O . ARG A 1 91 ? 13.706 -10.095 -12.370 1.00 65.38 91 ARG A O 1
ATOM 763 N N . ILE A 1 92 ? 14.870 -11.575 -13.589 1.00 60.66 92 ILE A N 1
ATOM 764 C CA . ILE A 1 92 ? 16.132 -10.835 -13.523 1.00 60.66 92 ILE A CA 1
ATOM 765 C C . ILE A 1 92 ? 16.004 -9.647 -14.486 1.00 60.66 92 ILE A C 1
ATOM 767 O O . ILE A 1 92 ? 16.334 -9.739 -15.664 1.00 60.66 92 ILE A O 1
ATOM 771 N N . TYR A 1 93 ? 15.434 -8.548 -13.992 1.00 54.06 93 TYR A N 1
ATOM 772 C CA . TYR A 1 93 ? 15.458 -7.264 -14.685 1.00 54.06 93 TYR A CA 1
ATOM 773 C C . TYR A 1 93 ? 16.891 -6.710 -14.602 1.00 54.06 93 TYR A C 1
ATOM 775 O O . TYR A 1 93 ? 17.508 -6.819 -13.536 1.00 54.06 93 TYR A O 1
ATOM 783 N N . PRO A 1 94 ? 17.456 -6.181 -15.702 1.00 56.34 94 PRO A N 1
ATOM 784 C CA . PRO A 1 94 ? 18.881 -5.905 -15.778 1.00 56.34 94 PRO A CA 1
ATOM 785 C C . PRO A 1 94 ? 19.284 -4.676 -14.949 1.00 56.34 94 PRO A C 1
ATOM 787 O O . PRO A 1 94 ? 18.494 -3.760 -14.743 1.00 56.34 94 PRO A O 1
ATOM 790 N N . GLU A 1 95 ? 20.551 -4.720 -14.530 1.00 59.53 95 GLU A N 1
ATOM 791 C CA . GLU A 1 95 ? 21.397 -3.691 -13.912 1.00 59.53 95 GLU A CA 1
ATOM 792 C C . GLU A 1 95 ? 20.944 -3.091 -12.571 1.00 59.53 95 GLU A C 1
ATOM 794 O O . GLU A 1 95 ? 19.859 -2.541 -12.396 1.00 59.53 95 GLU A O 1
ATOM 799 N N . LYS A 1 96 ? 21.848 -3.161 -11.583 1.00 68.94 96 LYS A N 1
ATOM 800 C CA . LYS A 1 96 ? 21.721 -2.404 -10.336 1.00 68.94 96 LYS A CA 1
ATOM 801 C C . LYS A 1 96 ? 21.659 -0.919 -10.692 1.00 68.94 96 LYS A C 1
ATOM 803 O O . LYS A 1 96 ? 22.681 -0.312 -10.993 1.00 68.94 96 LYS A O 1
ATOM 808 N N . GLU A 1 97 ? 20.467 -0.340 -10.636 1.00 81.25 97 GLU A N 1
ATOM 809 C CA . GLU A 1 97 ? 20.280 1.098 -10.800 1.00 81.25 97 GLU A CA 1
ATOM 810 C C . GLU A 1 97 ? 21.124 1.883 -9.775 1.00 81.25 97 GLU A C 1
ATOM 812 O O . GLU A 1 97 ? 21.322 1.454 -8.628 1.00 81.25 97 GLU A O 1
ATOM 817 N N . SER A 1 98 ? 21.637 3.047 -10.187 1.00 88.56 98 SER A N 1
ATOM 818 C CA . SER A 1 98 ? 22.377 3.939 -9.290 1.00 88.56 98 SER A CA 1
ATOM 819 C C . SER A 1 98 ? 21.485 4.401 -8.130 1.00 88.56 98 SER A C 1
ATOM 821 O O . SER A 1 98 ? 20.258 4.432 -8.238 1.00 88.56 98 SER A O 1
ATOM 823 N N . TRP A 1 99 ? 22.084 4.798 -7.001 1.00 88.75 99 TRP A N 1
ATOM 824 C CA . TRP A 1 99 ? 21.323 5.316 -5.852 1.00 88.75 99 TRP A CA 1
ATOM 825 C C . TRP A 1 99 ? 20.422 6.499 -6.218 1.00 88.75 99 TRP A C 1
ATOM 827 O O . TRP A 1 99 ? 19.305 6.601 -5.712 1.00 88.75 99 TRP A O 1
ATOM 837 N N . LEU A 1 100 ? 20.892 7.353 -7.127 1.00 90.94 100 LEU A N 1
ATOM 838 C CA . LEU A 1 100 ? 20.148 8.515 -7.594 1.00 90.94 100 LEU A CA 1
ATOM 839 C C . LEU A 1 100 ? 18.954 8.103 -8.465 1.00 90.94 100 LEU A C 1
ATOM 841 O O . LEU A 1 100 ? 17.853 8.604 -8.252 1.00 90.94 100 LEU A O 1
ATOM 845 N N . ALA A 1 101 ? 19.138 7.138 -9.372 1.00 88.56 101 ALA A N 1
ATOM 846 C CA . ALA A 1 101 ? 18.045 6.591 -10.175 1.00 88.56 101 ALA A CA 1
ATOM 847 C C . ALA A 1 101 ? 16.995 5.883 -9.301 1.00 88.56 101 ALA A C 1
ATOM 849 O O . ALA A 1 101 ? 15.802 6.137 -9.448 1.00 88.56 101 ALA A O 1
ATOM 850 N N . TYR A 1 102 ? 17.432 5.074 -8.329 1.00 90.19 102 TYR A N 1
ATOM 851 C CA . TYR A 1 102 ? 16.548 4.431 -7.351 1.00 90.19 102 TYR A CA 1
ATOM 852 C C . TYR A 1 102 ? 15.698 5.463 -6.594 1.00 90.19 102 TYR A C 1
ATOM 854 O O . TYR A 1 102 ? 14.478 5.315 -6.489 1.00 90.19 102 TYR A O 1
ATOM 862 N N . GLY A 1 103 ? 16.339 6.517 -6.071 1.00 91.62 103 GLY A N 1
ATOM 863 C CA . GLY A 1 103 ? 15.666 7.590 -5.340 1.00 91.62 103 GLY A CA 1
ATOM 864 C C . GLY A 1 103 ? 14.671 8.348 -6.215 1.00 91.62 103 GLY A C 1
ATOM 865 O O . GLY A 1 103 ? 13.536 8.568 -5.798 1.00 91.62 103 GLY A O 1
ATOM 866 N N . PHE A 1 104 ? 15.061 8.669 -7.450 1.00 90.62 104 PHE A N 1
ATOM 867 C CA . PHE A 1 104 ? 14.184 9.298 -8.433 1.00 90.62 104 PHE A CA 1
ATOM 868 C C . PHE A 1 104 ? 12.940 8.442 -8.703 1.00 90.62 104 PHE A C 1
ATOM 870 O O . PHE A 1 104 ? 11.823 8.922 -8.524 1.00 90.62 104 PHE A O 1
ATOM 877 N N . TYR A 1 105 ? 13.104 7.155 -9.029 1.00 88.50 105 TYR A N 1
ATOM 878 C CA . TYR A 1 105 ? 11.969 6.262 -9.277 1.00 88.50 105 TYR A CA 1
ATOM 879 C C . TYR A 1 105 ? 11.077 6.072 -8.052 1.00 88.50 105 TYR A C 1
ATOM 881 O O . TYR A 1 105 ? 9.859 5.988 -8.200 1.00 88.50 105 TYR A O 1
ATOM 889 N N . LEU A 1 106 ? 11.652 6.022 -6.848 1.00 92.00 106 LEU A N 1
ATOM 890 C CA . LEU A 1 106 ? 10.879 5.946 -5.613 1.00 92.00 106 LEU A CA 1
ATOM 891 C C . LEU A 1 106 ? 10.025 7.200 -5.414 1.00 92.00 106 LEU A C 1
ATOM 893 O O . LEU A 1 106 ? 8.829 7.080 -5.167 1.00 92.00 106 LEU A O 1
ATOM 897 N N . VAL A 1 107 ? 10.616 8.391 -5.536 1.00 91.25 107 VAL A N 1
ATOM 898 C CA . VAL A 1 107 ? 9.903 9.662 -5.350 1.00 91.25 107 VAL A CA 1
ATOM 899 C C . VAL A 1 107 ? 8.834 9.842 -6.422 1.00 91.25 107 VAL A C 1
ATOM 901 O O . VAL A 1 107 ? 7.697 10.166 -6.088 1.00 91.25 107 VAL A O 1
ATOM 904 N N . THR A 1 108 ? 9.148 9.573 -7.691 1.00 87.81 108 THR A N 1
ATOM 905 C CA . THR A 1 108 ? 8.165 9.633 -8.782 1.00 87.81 108 THR A CA 1
ATOM 906 C C . THR A 1 108 ? 7.049 8.611 -8.585 1.00 87.81 108 THR A C 1
ATOM 908 O O . THR A 1 108 ? 5.878 8.944 -8.751 1.00 87.81 108 THR A O 1
ATOM 911 N N . GLY A 1 109 ? 7.381 7.383 -8.181 1.00 89.19 109 GLY A N 1
ATOM 912 C CA . GLY A 1 109 ? 6.399 6.346 -7.876 1.00 89.19 109 GLY A CA 1
ATOM 913 C C . GLY A 1 109 ? 5.476 6.747 -6.727 1.00 89.19 109 GLY A C 1
ATOM 914 O O . GLY A 1 109 ? 4.260 6.635 -6.853 1.00 89.19 109 GLY A O 1
ATOM 915 N N . LEU A 1 110 ? 6.038 7.263 -5.630 1.00 91.31 110 LEU A N 1
ATOM 916 C CA . LEU A 1 110 ? 5.277 7.749 -4.479 1.00 91.31 110 LEU A CA 1
ATOM 917 C C . LEU A 1 110 ? 4.403 8.949 -4.837 1.00 91.31 110 LEU A C 1
ATOM 919 O O . LEU A 1 110 ? 3.253 8.982 -4.419 1.00 91.31 110 LEU A O 1
ATOM 923 N N . ALA A 1 111 ? 4.909 9.905 -5.616 1.00 87.44 111 ALA A N 1
ATOM 924 C CA . ALA A 1 111 ? 4.128 11.050 -6.076 1.00 87.44 111 ALA A CA 1
ATOM 925 C C . ALA A 1 111 ? 2.951 10.600 -6.953 1.00 87.44 111 ALA A C 1
ATOM 927 O O . ALA A 1 111 ? 1.817 11.006 -6.712 1.00 87.44 111 ALA A O 1
ATOM 928 N N . ASN A 1 112 ? 3.186 9.698 -7.908 1.00 86.25 112 ASN A N 1
ATOM 929 C CA . ASN A 1 112 ? 2.137 9.127 -8.757 1.00 86.25 112 ASN A CA 1
ATOM 930 C C . ASN A 1 112 ? 1.096 8.355 -7.942 1.00 86.25 112 ASN A C 1
ATOM 932 O O . ASN A 1 112 ? -0.104 8.502 -8.149 1.00 86.25 112 ASN A O 1
ATOM 936 N N . GLU A 1 113 ? 1.540 7.571 -6.966 1.00 88.81 113 GLU A N 1
ATOM 937 C CA . GLU A 1 113 ? 0.625 6.787 -6.151 1.00 88.81 113 GLU A CA 1
ATOM 938 C C . GLU A 1 113 ? -0.176 7.658 -5.172 1.00 88.81 113 GLU A C 1
ATOM 940 O O . GLU A 1 113 ? -1.387 7.499 -5.054 1.00 88.81 113 GLU A O 1
ATOM 945 N N . LEU A 1 114 ? 0.473 8.610 -4.494 1.00 87.31 114 LEU A N 1
ATOM 946 C CA . LEU A 1 114 ? -0.185 9.530 -3.559 1.00 87.31 114 LEU A CA 1
ATOM 947 C C . LEU A 1 114 ? -1.106 10.531 -4.261 1.00 87.31 114 LEU A C 1
ATOM 949 O O . LEU A 1 114 ? -1.983 11.117 -3.625 1.00 87.31 114 LEU A O 1
ATOM 953 N N . SER A 1 115 ? -0.917 10.725 -5.556 1.00 83.69 115 SER A N 1
ATOM 954 C CA . SER A 1 115 ? -1.794 11.515 -6.408 1.00 83.69 115 SER A CA 1
ATOM 955 C C . SER A 1 115 ? -2.901 10.682 -7.050 1.00 83.69 115 SER A C 1
ATOM 957 O O . SER A 1 115 ? -3.759 11.219 -7.744 1.00 83.69 115 SER A O 1
ATOM 959 N N . LEU A 1 116 ? -2.911 9.362 -6.826 1.00 83.00 116 LEU A N 1
ATOM 960 C CA . LEU A 1 116 ? -3.783 8.432 -7.539 1.00 83.00 116 LEU A CA 1
ATOM 961 C C . LEU A 1 116 ? -3.734 8.657 -9.063 1.00 83.00 116 LEU A C 1
ATOM 963 O O . LEU A 1 116 ? -4.765 8.579 -9.732 1.00 83.00 116 LEU A O 1
ATOM 967 N N . ALA A 1 117 ? -2.563 8.979 -9.617 1.00 79.56 117 ALA A N 1
ATOM 968 C CA . ALA A 1 117 ? -2.357 9.182 -11.046 1.00 79.56 117 ALA A CA 1
ATOM 969 C C . ALA A 1 117 ? -1.615 7.979 -11.642 1.00 79.56 117 ALA A C 1
ATOM 971 O O . ALA A 1 117 ? -0.503 7.625 -11.238 1.00 79.56 117 ALA A O 1
ATOM 972 N N . ARG A 1 118 ? -2.216 7.329 -12.640 1.00 69.38 118 ARG A N 1
ATOM 973 C CA . ARG A 1 118 ? -1.617 6.174 -13.310 1.00 69.38 118 ARG A CA 1
ATOM 974 C C . ARG A 1 118 ? -0.463 6.621 -14.203 1.00 69.38 118 ARG A C 1
ATOM 976 O O . ARG A 1 118 ? -0.679 7.170 -15.275 1.00 69.38 118 ARG A O 1
ATOM 983 N N . ASN A 1 119 ? 0.754 6.255 -13.798 1.00 65.75 119 ASN A N 1
ATOM 984 C CA . ASN A 1 119 ? 1.963 6.286 -14.629 1.00 65.75 119 ASN A CA 1
ATOM 985 C C . ASN A 1 119 ? 2.246 7.648 -15.287 1.00 65.75 119 ASN A C 1
ATOM 987 O O . ASN A 1 119 ? 2.519 7.709 -16.487 1.00 65.75 119 ASN A O 1
ATOM 991 N N . TYR A 1 120 ? 2.212 8.735 -14.517 1.00 62.66 120 TYR A N 1
ATOM 992 C CA . TYR A 1 120 ? 2.676 10.015 -15.036 1.00 62.66 120 TYR A CA 1
ATOM 993 C C . TYR A 1 120 ? 4.204 9.983 -15.172 1.00 62.66 120 TYR A C 1
ATOM 995 O O . TYR A 1 120 ? 4.939 9.911 -14.182 1.00 62.66 120 TYR A O 1
ATOM 1003 N N . PHE A 1 121 ? 4.685 9.988 -16.412 1.00 57.34 121 PHE A N 1
ATOM 1004 C CA . PHE A 1 121 ? 6.089 10.214 -16.725 1.00 57.34 121 PHE A CA 1
ATOM 1005 C C . PHE A 1 121 ? 6.234 11.681 -17.115 1.00 57.34 121 PHE A C 1
ATOM 1007 O O . PHE A 1 121 ? 5.559 12.141 -18.028 1.00 57.34 121 PHE A O 1
ATOM 1014 N N . TYR A 1 122 ? 7.139 12.404 -16.452 1.00 55.50 122 TYR A N 1
ATOM 1015 C CA . TYR A 1 122 ? 7.439 13.834 -16.653 1.00 55.50 122 TYR A CA 1
ATOM 1016 C C . TYR A 1 122 ? 7.948 14.207 -18.070 1.00 55.50 122 TYR A C 1
ATOM 1018 O O . TYR A 1 122 ? 8.527 15.272 -18.273 1.00 55.50 122 TYR A O 1
ATOM 1026 N N . ARG A 1 123 ? 7.778 13.334 -19.068 1.00 47.41 123 ARG A N 1
ATOM 1027 C CA . ARG A 1 123 ? 8.256 13.516 -20.437 1.00 47.41 123 ARG A CA 1
ATOM 1028 C C . ARG A 1 123 ? 7.162 14.137 -21.309 1.00 47.41 123 ARG A C 1
ATOM 1030 O O . ARG A 1 123 ? 6.399 13.432 -21.957 1.00 47.41 123 ARG A O 1
ATOM 1037 N N . GLY A 1 124 ? 7.145 15.468 -21.351 1.00 49.56 124 GLY A N 1
ATOM 1038 C CA . GLY A 1 124 ? 6.757 16.215 -22.555 1.00 49.56 124 GLY A CA 1
ATOM 1039 C C . GLY A 1 124 ? 5.333 16.767 -22.651 1.00 49.56 124 GLY A C 1
ATOM 1040 O O . GLY A 1 124 ? 5.091 17.570 -23.542 1.00 49.56 124 GLY A O 1
ATOM 1041 N N . TYR A 1 125 ? 4.418 16.429 -21.742 1.00 49.09 125 TYR A N 1
ATOM 1042 C CA . TYR A 1 125 ? 3.091 17.053 -21.691 1.00 49.09 125 TYR A CA 1
ATOM 1043 C C . TYR A 1 125 ? 2.860 17.669 -20.315 1.00 49.09 125 TYR A C 1
ATOM 1045 O O . TYR A 1 125 ? 2.884 16.965 -19.310 1.00 49.09 125 TYR A O 1
ATOM 1053 N N . THR A 1 126 ? 2.647 18.983 -20.256 1.00 54.53 126 THR A N 1
ATOM 1054 C CA . THR A 1 126 ? 2.093 19.668 -19.083 1.00 54.53 126 THR A CA 1
ATOM 1055 C C . THR A 1 126 ? 0.632 19.258 -18.944 1.00 54.53 126 THR A C 1
ATOM 1057 O O . THR A 1 126 ? -0.258 19.877 -19.523 1.00 54.53 126 THR A O 1
ATOM 1060 N N . ASP A 1 127 ? 0.364 18.177 -18.207 1.00 70.50 127 ASP A N 1
ATOM 1061 C CA . ASP A 1 127 ? -1.016 17.799 -17.918 1.00 70.50 127 ASP A CA 1
ATOM 1062 C C . ASP A 1 127 ? -1.570 18.746 -16.847 1.00 70.50 127 ASP A C 1
ATOM 1064 O O . ASP A 1 127 ? -1.318 18.598 -15.647 1.00 70.50 127 ASP A O 1
ATOM 1068 N N . TRP A 1 128 ? -2.318 19.759 -17.287 1.00 77.25 128 TRP A N 1
ATOM 1069 C CA . TRP A 1 128 ? -3.016 20.704 -16.413 1.00 77.25 128 TRP A CA 1
ATOM 1070 C C . TRP A 1 128 ? -3.897 19.989 -15.381 1.00 77.25 128 TRP A C 1
ATOM 1072 O O . TRP A 1 128 ? -4.082 20.501 -14.277 1.00 77.25 128 TRP A O 1
ATOM 1082 N N . LEU A 1 129 ? -4.391 18.783 -15.691 1.00 77.12 129 LEU A N 1
ATOM 1083 C CA . LEU A 1 129 ? -5.150 17.963 -14.748 1.00 77.12 129 LEU A CA 1
ATOM 1084 C C . LEU A 1 129 ? -4.259 17.387 -13.642 1.00 77.12 129 LEU A C 1
ATOM 1086 O O . LEU A 1 129 ? -4.706 17.317 -12.501 1.00 77.12 129 LEU A O 1
ATOM 1090 N N . TYR A 1 130 ? -3.000 17.035 -13.932 1.00 79.81 130 TYR A N 1
ATOM 1091 C CA . TYR A 1 130 ? -2.035 16.648 -12.896 1.00 79.81 130 TYR A CA 1
ATOM 1092 C C . TYR A 1 130 ? -1.720 17.828 -11.977 1.00 79.81 130 TYR A C 1
ATOM 1094 O O . TYR A 1 130 ? -1.762 17.686 -10.756 1.00 79.81 130 TYR A O 1
ATOM 1102 N N . GLY A 1 131 ? -1.482 19.012 -12.553 1.00 81.44 131 GLY A N 1
ATOM 1103 C CA . GLY A 1 131 ? -1.296 20.247 -11.786 1.00 81.44 131 GLY A CA 1
ATOM 1104 C C . GLY A 1 131 ? -2.508 20.576 -10.909 1.00 81.44 131 GLY A C 1
ATOM 1105 O O . GLY A 1 131 ? -2.353 20.853 -9.721 1.00 81.44 131 GLY A O 1
ATOM 1106 N N . GLY A 1 132 ? -3.719 20.463 -11.460 1.00 83.75 132 GLY A N 1
ATOM 1107 C CA . GLY A 1 132 ? -4.970 20.641 -10.721 1.00 83.75 132 GLY A CA 1
ATOM 1108 C C . GLY A 1 132 ? -5.147 19.616 -9.600 1.00 83.75 132 GLY A C 1
ATOM 1109 O O . GLY A 1 132 ? -5.554 19.973 -8.497 1.00 83.75 132 GLY A O 1
ATOM 1110 N N . LEU A 1 133 ? -4.780 18.357 -9.838 1.00 85.62 133 LEU A N 1
ATOM 1111 C CA . LEU A 1 133 ? -4.842 17.303 -8.832 1.00 85.62 133 LEU A CA 1
ATOM 1112 C C . LEU A 1 133 ? -3.826 17.534 -7.703 1.00 85.62 133 LEU A C 1
ATOM 1114 O O . LEU A 1 133 ? -4.189 17.429 -6.532 1.00 85.62 133 LEU A O 1
ATOM 1118 N N . MET A 1 134 ? -2.588 17.914 -8.034 1.00 85.75 134 MET A N 1
ATOM 1119 C CA . MET A 1 134 ? -1.571 18.326 -7.058 1.00 85.75 134 MET A CA 1
ATOM 1120 C C . MET A 1 134 ? -2.037 19.528 -6.233 1.00 85.75 134 MET A C 1
ATOM 1122 O O . MET A 1 134 ? -1.886 19.530 -5.012 1.00 85.75 134 MET A O 1
ATOM 1126 N N . ALA A 1 135 ? -2.645 20.528 -6.874 1.00 87.50 135 ALA A N 1
ATOM 1127 C CA . ALA A 1 135 ? -3.183 21.701 -6.194 1.00 87.50 135 ALA A CA 1
ATOM 1128 C C . ALA A 1 135 ? -4.343 21.338 -5.252 1.00 87.50 135 ALA A C 1
ATOM 1130 O O . ALA A 1 135 ? -4.357 21.780 -4.104 1.00 87.50 135 ALA A O 1
ATOM 1131 N N . LEU A 1 136 ? -5.278 20.484 -5.689 1.00 87.75 136 LEU A N 1
ATOM 1132 C CA . LEU A 1 136 ? -6.363 19.964 -4.848 1.00 87.75 136 LEU A CA 1
ATOM 1133 C C . LEU A 1 136 ? -5.818 19.194 -3.643 1.00 87.75 136 LEU A C 1
ATOM 1135 O O . LEU A 1 136 ? -6.274 19.396 -2.517 1.00 87.75 136 LEU A O 1
ATOM 1139 N N . GLN A 1 137 ? -4.821 18.340 -3.865 1.00 87.12 137 GLN A N 1
ATOM 1140 C CA . GLN A 1 137 ? -4.178 17.571 -2.808 1.00 87.12 137 GLN A CA 1
ATOM 1141 C C . GLN A 1 137 ? -3.442 18.479 -1.813 1.00 87.12 137 GLN A C 1
ATOM 1143 O O . GLN A 1 137 ? -3.603 18.315 -0.603 1.00 87.12 137 GLN A O 1
ATOM 1148 N N . GLY A 1 138 ? -2.688 19.466 -2.302 1.00 87.12 138 GLY A N 1
ATOM 1149 C CA . GLY A 1 138 ? -2.015 20.469 -1.477 1.00 87.12 138 GLY A CA 1
ATOM 1150 C C . GLY A 1 138 ? -2.999 21.311 -0.663 1.00 87.12 138 GLY A C 1
ATOM 1151 O O . GLY A 1 138 ? -2.797 21.498 0.535 1.00 87.12 138 GLY A O 1
ATOM 1152 N N . GLY A 1 139 ? -4.107 21.741 -1.272 1.00 87.38 139 GLY A N 1
ATOM 1153 C CA . GLY A 1 139 ? -5.184 22.462 -0.591 1.00 87.38 139 GLY A CA 1
ATOM 1154 C C . GLY A 1 139 ? -5.850 21.626 0.503 1.00 87.38 139 GLY A C 1
ATOM 1155 O O . GLY A 1 139 ? -6.070 22.119 1.610 1.00 87.38 139 GLY A O 1
ATOM 1156 N N . LEU A 1 140 ? -6.100 20.340 0.237 1.00 84.25 140 LEU A N 1
ATOM 1157 C CA . LEU A 1 140 ? -6.650 19.410 1.222 1.00 84.25 140 LEU A CA 1
ATOM 1158 C C . LEU A 1 140 ? -5.671 19.181 2.383 1.00 84.25 140 LEU A C 1
ATOM 1160 O O . LEU A 1 140 ? -6.082 19.239 3.540 1.00 84.25 140 LEU A O 1
ATOM 1164 N N . PHE A 1 141 ? -4.377 18.996 2.106 1.00 84.50 141 PHE A N 1
ATOM 1165 C CA . PHE A 1 141 ? -3.357 18.888 3.153 1.00 84.50 141 PHE A CA 1
ATOM 1166 C C . PHE A 1 141 ? -3.211 20.166 3.974 1.00 84.50 141 PHE A C 1
ATOM 1168 O O . PHE A 1 141 ? -3.110 20.084 5.195 1.00 84.50 141 PHE A O 1
ATOM 1175 N N . TRP A 1 142 ? -3.233 21.337 3.339 1.00 86.94 142 TRP A N 1
ATOM 1176 C CA . TRP A 1 142 ? -3.174 22.620 4.034 1.00 86.94 142 TRP A CA 1
ATOM 1177 C C . TRP A 1 142 ? -4.387 22.825 4.948 1.00 86.94 142 TRP A C 1
ATOM 1179 O O . TRP A 1 142 ? -4.232 23.207 6.110 1.00 86.94 142 TRP A O 1
ATOM 1189 N N . TYR A 1 143 ? -5.587 22.494 4.463 1.00 84.19 143 TYR A N 1
ATOM 1190 C CA . TYR A 1 143 ? -6.807 22.533 5.267 1.00 84.19 143 TYR A CA 1
ATOM 1191 C C . TYR A 1 143 ? -6.717 21.594 6.477 1.00 84.19 143 TYR A C 1
ATOM 1193 O O . TYR A 1 143 ? -6.972 22.006 7.607 1.00 84.19 143 TYR A O 1
ATOM 1201 N N . LEU A 1 144 ? -6.282 20.349 6.257 1.00 80.38 144 LEU A N 1
ATOM 1202 C CA . LEU A 1 144 ? -6.052 19.381 7.328 1.00 80.38 144 LEU A CA 1
ATOM 1203 C C . LEU A 1 144 ? -4.998 19.882 8.330 1.00 80.38 144 LEU A C 1
ATOM 1205 O O . LEU A 1 144 ? -5.212 19.801 9.535 1.00 80.38 144 LEU A O 1
ATOM 1209 N N . TYR A 1 145 ? -3.892 20.460 7.862 1.00 84.50 145 TYR A N 1
ATOM 1210 C CA . TYR A 1 145 ? -2.847 21.018 8.723 1.00 84.50 145 TYR A CA 1
ATOM 1211 C C . TYR A 1 145 ? -3.365 22.153 9.618 1.00 84.50 145 TYR A C 1
ATOM 1213 O O . TYR A 1 145 ? -3.006 22.229 10.795 1.00 84.50 145 TYR A O 1
ATOM 1221 N N . ARG A 1 146 ? -4.249 23.012 9.098 1.00 85.38 146 ARG A N 1
ATOM 1222 C CA . ARG A 1 146 ? -4.897 24.067 9.889 1.00 85.38 146 ARG A CA 1
ATOM 1223 C C . ARG A 1 146 ? -5.768 23.487 11.010 1.00 85.38 146 ARG A C 1
ATOM 1225 O O . ARG A 1 146 ? -5.767 24.016 12.116 1.00 85.38 146 ARG A O 1
ATOM 1232 N N . GLU A 1 147 ? -6.422 22.360 10.754 1.00 80.81 147 GLU A N 1
ATOM 1233 C CA . GLU A 1 147 ? -7.289 21.636 11.695 1.00 80.81 147 GLU A CA 1
ATOM 1234 C C . GLU A 1 147 ? -6.535 20.548 12.501 1.00 80.81 147 GLU A C 1
ATOM 1236 O O . GLU A 1 147 ? -7.116 19.559 12.963 1.00 80.81 147 GLU A O 1
ATOM 1241 N N . ARG A 1 148 ? -5.215 20.708 12.695 1.00 78.56 148 ARG A N 1
ATOM 1242 C CA . ARG A 1 148 ? -4.315 19.692 13.286 1.00 78.56 148 ARG A CA 1
ATOM 1243 C C . ARG A 1 148 ? -4.743 19.138 14.645 1.00 78.56 148 ARG A C 1
ATOM 1245 O O . ARG A 1 148 ? -4.433 17.986 14.940 1.00 78.56 148 ARG A O 1
ATOM 1252 N N . GLN A 1 149 ? -5.421 19.928 15.480 1.00 74.56 149 GLN A N 1
ATOM 1253 C CA . GLN A 1 149 ? -5.840 19.482 16.814 1.00 74.56 149 GLN A CA 1
ATOM 1254 C C . GLN A 1 149 ? -6.827 18.315 16.718 1.00 74.56 149 GLN A C 1
ATOM 1256 O O . GLN A 1 149 ? -6.626 17.288 17.360 1.00 74.56 149 GLN A O 1
ATOM 1261 N N . LEU A 1 150 ? -7.803 18.408 15.818 1.00 69.56 150 LEU A N 1
ATOM 1262 C CA . LEU A 1 150 ? -8.798 17.359 15.587 1.00 69.56 150 LEU A CA 1
ATOM 1263 C C . LEU A 1 150 ? -8.174 16.107 14.972 1.00 69.56 150 LEU A C 1
ATOM 1265 O O . LEU A 1 150 ? -8.515 14.981 15.334 1.00 69.56 150 LEU A O 1
ATOM 1269 N N . LEU A 1 151 ? -7.214 16.293 14.066 1.00 73.81 151 LEU A N 1
ATOM 1270 C CA . LEU A 1 151 ? -6.466 15.183 13.483 1.00 73.81 151 LEU A CA 1
ATOM 1271 C C . LEU A 1 151 ? -5.612 14.462 14.521 1.00 73.81 151 LEU A C 1
ATOM 1273 O O . LEU A 1 151 ? -5.534 13.235 14.481 1.00 73.81 151 LEU A O 1
ATOM 1277 N N . SER A 1 152 ? -5.000 15.194 15.455 1.00 77.81 152 SER A N 1
ATOM 1278 C CA . SER A 1 152 ? -4.125 14.609 16.474 1.00 77.81 152 SER A CA 1
ATOM 1279 C C . SER A 1 152 ? -4.842 13.538 17.302 1.00 77.81 152 SER A C 1
ATOM 1281 O O . SER A 1 152 ? -4.292 12.456 17.514 1.00 77.81 152 SER A O 1
ATOM 1283 N N . ASP A 1 153 ? -6.102 13.771 17.673 1.00 77.25 153 ASP A N 1
ATOM 1284 C CA . ASP A 1 153 ? -6.898 12.808 18.435 1.00 77.25 153 ASP A CA 1
ATOM 1285 C C . ASP A 1 153 ? -7.381 11.640 17.572 1.00 77.25 153 ASP A C 1
ATOM 1287 O O . ASP A 1 153 ? -7.424 10.489 18.019 1.00 77.25 153 ASP A O 1
ATOM 1291 N N . CYS A 1 154 ? -7.637 11.889 16.290 1.00 75.31 154 CYS A N 1
ATOM 1292 C CA . CYS A 1 154 ? -7.982 10.837 15.343 1.00 75.31 154 CYS A CA 1
ATOM 1293 C C . CYS A 1 154 ? -6.794 9.899 15.051 1.00 75.31 154 CYS A C 1
ATOM 1295 O O . CYS A 1 154 ? -6.979 8.681 14.985 1.00 75.31 154 CYS A O 1
ATOM 1297 N N . PHE A 1 155 ? -5.566 10.423 14.956 1.00 80.25 155 PHE A N 1
ATOM 1298 C CA . PHE A 1 155 ? -4.347 9.625 14.763 1.00 80.25 155 PHE A CA 1
ATOM 1299 C C . PHE A 1 155 ? -3.943 8.810 16.001 1.00 80.25 155 PHE A C 1
ATOM 1301 O O . PHE A 1 155 ? -3.261 7.795 15.858 1.00 80.25 155 PHE A O 1
ATOM 1308 N N . LYS A 1 156 ? -4.395 9.172 17.212 1.00 83.19 156 LYS A N 1
ATOM 1309 C CA . LYS A 1 156 ? -4.180 8.358 18.429 1.00 83.19 156 LYS A CA 1
ATOM 1310 C C . LYS A 1 156 ? -4.957 7.034 18.404 1.00 83.19 156 LYS A C 1
ATOM 1312 O O . LYS A 1 156 ? -4.588 6.078 19.102 1.00 83.19 156 LYS A O 1
ATOM 1317 N N . ARG A 1 157 ? -6.009 6.924 17.584 1.00 82.62 157 ARG A N 1
ATOM 1318 C CA . ARG A 1 157 ? -6.851 5.721 17.503 1.00 82.62 157 ARG A CA 1
ATOM 1319 C C . ARG A 1 157 ? -6.028 4.506 17.065 1.00 82.62 157 ARG A C 1
ATOM 1321 O O . ARG A 1 157 ? -5.279 4.553 16.088 1.00 82.62 157 ARG A O 1
ATOM 1328 N N . ARG A 1 158 ? -6.175 3.388 17.791 1.00 82.62 158 ARG A N 1
ATOM 1329 C CA . ARG A 1 158 ? -5.414 2.140 17.561 1.00 82.62 158 ARG A CA 1
ATOM 1330 C C . ARG A 1 158 ? -5.520 1.674 16.110 1.00 82.62 158 ARG A C 1
ATOM 1332 O O . ARG A 1 158 ? -4.511 1.327 15.511 1.00 82.62 158 ARG A O 1
ATOM 1339 N N . GLU A 1 159 ? -6.716 1.704 15.531 1.00 82.31 159 GLU A N 1
ATOM 1340 C CA . GLU A 1 159 ? -6.917 1.208 14.170 1.00 82.31 159 GLU A CA 1
ATOM 1341 C C . GLU A 1 159 ? -6.205 2.047 13.102 1.00 82.31 159 GLU A C 1
ATOM 1343 O O . GLU A 1 159 ? -5.667 1.493 12.146 1.00 82.31 159 GLU A O 1
ATOM 1348 N N . VAL A 1 160 ? -6.194 3.377 13.256 1.00 85.19 160 VAL A N 1
ATOM 1349 C CA . VAL A 1 160 ? -5.489 4.285 12.340 1.00 85.19 160 VAL A CA 1
ATOM 1350 C C . VAL A 1 160 ? -3.988 4.020 12.434 1.00 85.19 160 VAL A C 1
ATOM 1352 O O . VAL A 1 160 ? -3.348 3.796 11.409 1.00 85.19 160 VAL A O 1
ATOM 1355 N N . ARG A 1 161 ? -3.445 3.909 13.655 1.00 85.94 161 ARG A N 1
ATOM 1356 C CA . ARG A 1 161 ? -2.029 3.571 13.881 1.00 85.94 161 ARG A CA 1
ATOM 1357 C C . ARG A 1 161 ? -1.633 2.230 13.274 1.00 85.94 161 ARG A C 1
ATOM 1359 O O . ARG A 1 161 ? -0.582 2.146 12.653 1.00 85.94 161 ARG A O 1
ATOM 1366 N N . VAL A 1 162 ? -2.468 1.198 13.408 1.00 85.19 162 VAL A N 1
ATOM 1367 C CA . VAL A 1 162 ? -2.197 -0.119 12.807 1.00 85.19 162 VAL A CA 1
ATOM 1368 C C . VAL A 1 162 ? -2.187 -0.029 11.279 1.00 85.19 162 VAL A C 1
ATOM 1370 O O . VAL A 1 162 ? -1.269 -0.554 10.655 1.00 85.19 162 VAL A O 1
ATOM 1373 N N . ARG A 1 163 ? -3.159 0.659 10.662 1.00 87.00 163 ARG A N 1
ATOM 1374 C CA . ARG A 1 163 ? -3.209 0.832 9.196 1.00 87.00 163 ARG A CA 1
ATOM 1375 C C . ARG A 1 163 ? -1.987 1.592 8.672 1.00 87.00 163 ARG A C 1
ATOM 1377 O O . ARG A 1 163 ? -1.361 1.131 7.722 1.00 87.00 163 ARG A O 1
ATOM 1384 N N . LEU A 1 164 ? -1.619 2.699 9.319 1.00 88.00 164 LEU A N 1
ATOM 1385 C CA . LEU A 1 164 ? -0.433 3.481 8.959 1.00 88.00 164 LEU A CA 1
ATOM 1386 C C . LEU A 1 164 ? 0.858 2.688 9.182 1.00 88.00 164 LEU A C 1
ATOM 1388 O O . LEU A 1 164 ? 1.708 2.649 8.300 1.00 88.00 164 LEU A O 1
ATOM 1392 N N . GLY A 1 165 ? 0.981 1.994 10.315 1.00 88.50 165 GLY A N 1
ATOM 1393 C CA . GLY A 1 165 ? 2.129 1.137 10.603 1.00 88.50 165 GLY A CA 1
ATOM 1394 C C . GLY A 1 165 ? 2.314 0.048 9.547 1.00 88.50 165 GLY A C 1
ATOM 1395 O O . GLY A 1 165 ? 3.425 -0.152 9.067 1.00 88.50 165 GLY A O 1
ATOM 1396 N N . MET A 1 166 ? 1.225 -0.598 9.115 1.00 86.31 166 MET A N 1
ATOM 1397 C CA . MET A 1 166 ? 1.269 -1.580 8.027 1.00 86.31 166 MET A CA 1
ATOM 1398 C C . MET A 1 166 ? 1.695 -0.959 6.692 1.00 86.31 166 MET A C 1
ATOM 1400 O O . MET A 1 166 ? 2.490 -1.571 5.984 1.00 86.31 166 MET A O 1
ATOM 1404 N N . ALA A 1 167 ? 1.210 0.243 6.358 1.00 90.44 167 ALA A N 1
ATOM 1405 C CA . ALA A 1 167 ? 1.605 0.947 5.138 1.00 90.44 167 ALA A CA 1
ATOM 1406 C C . ALA A 1 167 ? 3.103 1.271 5.118 1.00 90.44 167 ALA A C 1
ATOM 1408 O O . ALA A 1 167 ? 3.803 0.893 4.178 1.00 90.44 167 ALA A O 1
ATOM 1409 N N . PHE A 1 168 ? 3.610 1.937 6.158 1.00 92.62 168 PHE A N 1
ATOM 1410 C CA . PHE A 1 168 ? 5.015 2.344 6.218 1.00 92.62 168 PHE A CA 1
ATOM 1411 C C . PHE A 1 168 ? 5.961 1.152 6.321 1.00 92.62 168 PHE A C 1
ATOM 1413 O O . PHE A 1 168 ? 7.007 1.152 5.677 1.00 92.62 168 PHE A O 1
ATOM 1420 N N . PHE A 1 169 ? 5.582 0.110 7.061 1.00 90.50 169 PHE A N 1
ATOM 1421 C CA . PHE A 1 169 ? 6.355 -1.126 7.099 1.00 90.50 169 PHE A CA 1
ATOM 1422 C C . PHE A 1 169 ? 6.407 -1.799 5.724 1.00 90.50 169 PHE A C 1
ATOM 1424 O O . PHE A 1 169 ? 7.482 -2.198 5.287 1.00 90.50 169 PHE A O 1
ATOM 1431 N N . TYR A 1 170 ? 5.274 -1.892 5.018 1.00 91.12 170 TYR A N 1
ATOM 1432 C CA . TYR A 1 170 ? 5.244 -2.443 3.665 1.00 91.12 170 TYR A CA 1
ATOM 1433 C C . TYR A 1 170 ? 6.144 -1.639 2.718 1.00 91.12 170 TYR A C 1
ATOM 1435 O O . TYR A 1 170 ? 6.917 -2.235 1.969 1.00 91.12 170 TYR A O 1
ATOM 1443 N N . LEU A 1 171 ? 6.091 -0.303 2.772 1.00 93.44 171 LEU A N 1
ATOM 1444 C CA . LEU A 1 171 ? 6.949 0.557 1.955 1.00 93.44 171 LEU A CA 1
ATOM 1445 C C . LEU A 1 171 ? 8.431 0.328 2.269 1.00 93.44 171 LEU A C 1
ATOM 1447 O O . LEU A 1 171 ? 9.207 0.063 1.355 1.00 93.44 171 LEU A O 1
ATOM 1451 N N . ALA A 1 172 ? 8.810 0.369 3.548 1.00 93.25 172 ALA A N 1
ATOM 1452 C CA . ALA A 1 172 ? 10.188 0.156 3.981 1.00 93.25 172 ALA A CA 1
ATOM 1453 C C . ALA A 1 172 ? 10.705 -1.224 3.554 1.00 93.25 172 ALA A C 1
ATOM 1455 O O . ALA A 1 172 ? 11.784 -1.334 2.976 1.00 93.25 172 ALA A O 1
ATOM 1456 N N . PHE A 1 173 ? 9.909 -2.273 3.764 1.00 91.00 173 PHE A N 1
ATOM 1457 C CA . PHE A 1 173 ? 10.271 -3.626 3.363 1.00 91.00 173 PHE A CA 1
ATOM 1458 C C . PHE A 1 173 ? 10.407 -3.750 1.843 1.00 91.00 173 PHE A C 1
ATOM 1460 O O . PHE A 1 173 ? 11.375 -4.323 1.357 1.00 91.00 173 PHE A O 1
ATOM 1467 N N . THR A 1 174 ? 9.478 -3.172 1.080 1.00 90.06 174 THR A N 1
ATOM 1468 C CA . THR A 1 174 ? 9.525 -3.167 -0.390 1.00 90.06 174 THR A CA 1
ATOM 1469 C C . THR A 1 174 ? 10.758 -2.426 -0.902 1.00 90.06 174 THR A C 1
ATOM 1471 O O . THR A 1 174 ? 11.398 -2.888 -1.844 1.00 90.06 174 THR A O 1
ATOM 1474 N N . MET A 1 175 ? 11.129 -1.312 -0.266 1.00 92.06 175 MET A N 1
ATOM 1475 C CA . MET A 1 175 ? 12.349 -0.573 -0.582 1.00 92.06 175 MET A CA 1
ATOM 1476 C C . MET A 1 175 ? 13.604 -1.420 -0.333 1.00 92.06 175 MET A C 1
ATOM 1478 O O . MET A 1 175 ? 14.450 -1.555 -1.217 1.00 92.06 175 MET A O 1
ATOM 1482 N N . VAL A 1 176 ? 13.710 -2.042 0.843 1.00 91.00 176 VAL A N 1
ATOM 1483 C CA . VAL A 1 176 ? 14.842 -2.918 1.183 1.00 91.00 176 VAL A CA 1
ATOM 1484 C C . VAL A 1 176 ? 14.909 -4.113 0.232 1.00 91.00 176 VAL A C 1
ATOM 1486 O O . VAL A 1 176 ? 15.972 -4.400 -0.318 1.00 91.00 176 VAL A O 1
ATOM 1489 N N . LEU A 1 177 ? 13.778 -4.772 -0.030 1.00 88.00 177 LEU A N 1
ATOM 1490 C CA . LEU A 1 177 ? 13.730 -5.947 -0.895 1.00 88.00 177 LEU A CA 1
ATOM 1491 C C . LEU A 1 177 ? 14.103 -5.596 -2.335 1.00 88.00 177 LEU A C 1
ATOM 1493 O O . LEU A 1 177 ? 14.894 -6.320 -2.929 1.00 88.00 177 LEU A O 1
ATOM 1497 N N . ARG A 1 178 ? 13.630 -4.459 -2.869 1.00 86.88 178 ARG A N 1
ATOM 1498 C CA . ARG A 1 178 ? 14.001 -4.000 -4.221 1.00 86.88 178 ARG A CA 1
ATOM 1499 C C . ARG A 1 178 ? 15.480 -3.655 -4.310 1.00 86.88 178 ARG A C 1
ATOM 1501 O O . ARG A 1 178 ? 16.087 -3.824 -5.363 1.00 86.88 178 ARG A O 1
ATOM 1508 N N . LYS A 1 179 ? 16.071 -3.178 -3.210 1.00 86.12 179 LYS A N 1
ATOM 1509 C CA . LYS A 1 179 ? 17.501 -2.877 -3.158 1.00 86.12 179 LYS A CA 1
ATOM 1510 C C . LYS A 1 179 ? 18.366 -4.139 -3.147 1.00 86.12 179 LYS A C 1
ATOM 1512 O O . LYS A 1 179 ? 19.414 -4.142 -3.789 1.00 86.12 179 LYS A O 1
ATOM 1517 N N . ILE A 1 180 ? 17.945 -5.180 -2.428 1.00 87.25 180 ILE A N 1
ATOM 1518 C CA . ILE A 1 180 ? 18.649 -6.472 -2.369 1.00 87.25 180 ILE A CA 1
ATOM 1519 C C . ILE A 1 180 ? 18.474 -7.230 -3.688 1.00 87.25 180 ILE A C 1
ATOM 1521 O O . ILE A 1 180 ? 19.444 -7.736 -4.249 1.00 87.25 180 ILE A O 1
ATOM 1525 N N . GLN A 1 181 ? 17.243 -7.278 -4.191 1.00 82.94 181 GLN A N 1
ATOM 1526 C CA . GLN A 1 181 ? 16.870 -7.979 -5.408 1.00 82.94 181 GLN A CA 1
ATOM 1527 C C . GLN A 1 181 ? 16.038 -7.042 -6.293 1.00 82.94 181 GLN A C 1
ATOM 1529 O O . GLN A 1 181 ? 14.843 -6.870 -6.041 1.00 82.94 181 GLN A O 1
ATOM 1534 N N . PRO A 1 182 ? 16.646 -6.429 -7.325 1.00 81.44 182 PRO A N 1
ATOM 1535 C CA . PRO A 1 182 ? 15.926 -5.580 -8.262 1.00 81.44 182 PRO A CA 1
ATOM 1536 C C . PRO A 1 182 ? 14.741 -6.326 -8.880 1.00 81.44 182 PRO A C 1
ATOM 1538 O O . PRO A 1 182 ? 14.877 -7.430 -9.405 1.00 81.44 182 PRO A O 1
ATOM 1541 N N . PHE A 1 183 ? 13.567 -5.712 -8.797 1.00 82.94 183 PHE A N 1
ATOM 1542 C CA . PHE A 1 183 ? 12.339 -6.157 -9.452 1.00 82.94 183 PHE A CA 1
ATOM 1543 C C . PHE A 1 183 ? 11.642 -4.947 -10.091 1.00 82.94 183 PHE A C 1
ATOM 1545 O O . PHE A 1 183 ? 12.212 -3.851 -10.109 1.00 82.94 183 PHE A O 1
ATOM 1552 N N . ASP A 1 184 ? 10.419 -5.155 -10.602 1.00 82.38 184 ASP A N 1
ATOM 1553 C CA . ASP A 1 184 ? 9.522 -4.140 -11.177 1.00 82.38 184 ASP A CA 1
ATOM 1554 C C . ASP A 1 184 ? 9.737 -2.710 -10.599 1.00 82.38 184 ASP A C 1
ATOM 1556 O O . ASP A 1 184 ? 9.872 -2.542 -9.380 1.00 82.38 184 ASP A O 1
ATOM 1560 N N . PRO A 1 185 ? 9.701 -1.655 -11.437 1.00 85.38 185 PRO A N 1
ATOM 1561 C CA . PRO A 1 185 ? 9.778 -0.264 -10.984 1.00 85.38 185 PRO A CA 1
ATOM 1562 C C . PRO A 1 185 ? 8.692 0.097 -9.966 1.00 85.38 185 PRO A C 1
ATOM 1564 O O . PRO A 1 185 ? 7.592 -0.457 -10.017 1.00 85.38 185 PRO A O 1
ATOM 1567 N N . PHE A 1 186 ? 8.961 1.084 -9.102 1.00 88.31 186 PHE A N 1
ATOM 1568 C CA . PHE A 1 186 ? 7.977 1.643 -8.169 1.00 88.31 186 PHE A CA 1
ATOM 1569 C C . PHE A 1 186 ? 6.779 2.243 -8.919 1.00 88.31 186 PHE A C 1
ATOM 1571 O O . PHE A 1 186 ? 6.766 3.408 -9.305 1.00 88.31 186 PHE A O 1
ATOM 1578 N N . ASN A 1 187 ? 5.766 1.415 -9.140 1.00 86.75 187 ASN A N 1
ATOM 1579 C CA . ASN A 1 187 ? 4.524 1.769 -9.807 1.00 86.75 187 ASN A CA 1
ATOM 1580 C C . ASN A 1 187 ? 3.337 1.501 -8.882 1.00 86.75 187 ASN A C 1
ATOM 1582 O O . ASN A 1 187 ? 3.478 0.920 -7.800 1.00 86.75 187 ASN A O 1
ATOM 1586 N N . TYR A 1 188 ? 2.148 1.866 -9.352 1.00 83.81 188 TYR A N 1
ATOM 1587 C CA . TYR A 1 188 ? 0.919 1.722 -8.581 1.00 83.81 188 TYR A CA 1
ATOM 1588 C C . TYR A 1 188 ? 0.651 0.289 -8.106 1.00 83.81 188 TYR A C 1
ATOM 1590 O O . TYR A 1 188 ? 0.112 0.065 -7.030 1.00 83.81 188 TYR A O 1
ATOM 1598 N N . ARG A 1 189 ? 1.097 -0.726 -8.856 1.00 84.31 189 ARG A N 1
ATOM 1599 C CA . ARG A 1 189 ? 0.901 -2.133 -8.475 1.00 84.31 189 ARG A CA 1
ATOM 1600 C C . ARG A 1 189 ? 1.747 -2.524 -7.266 1.00 84.31 189 ARG A C 1
ATOM 1602 O O . ARG A 1 189 ? 1.350 -3.402 -6.507 1.00 84.31 189 ARG A O 1
ATOM 1609 N N . ILE A 1 190 ? 2.923 -1.917 -7.120 1.00 87.69 190 ILE A N 1
ATOM 1610 C CA . ILE A 1 190 ? 3.831 -2.157 -5.996 1.00 87.69 190 ILE A CA 1
ATOM 1611 C C . ILE A 1 190 ? 3.466 -1.273 -4.815 1.00 87.69 190 ILE A C 1
ATOM 1613 O O . ILE A 1 190 ? 3.564 -1.738 -3.687 1.00 87.69 190 ILE A O 1
ATOM 1617 N N . LEU A 1 191 ? 3.052 -0.030 -5.056 1.00 90.88 191 LEU A N 1
ATOM 1618 C CA . LEU A 1 191 ? 2.826 0.965 -4.009 1.00 90.88 191 LEU A CA 1
ATOM 1619 C C . LEU A 1 191 ? 1.387 0.990 -3.470 1.00 90.88 191 LEU A C 1
ATOM 1621 O O . LEU A 1 191 ? 1.187 1.480 -2.360 1.00 90.88 191 LEU A O 1
ATOM 1625 N N . ALA A 1 192 ? 0.407 0.399 -4.162 1.00 88.12 192 ALA A N 1
ATOM 1626 C CA . ALA A 1 192 ? -0.978 0.314 -3.683 1.00 88.12 192 ALA A CA 1
ATOM 1627 C C . ALA A 1 192 ? -1.131 -0.259 -2.258 1.00 88.12 192 ALA A C 1
ATOM 1629 O O . ALA A 1 192 ? -1.922 0.287 -1.480 1.00 88.12 192 ALA A O 1
ATOM 1630 N N . PRO A 1 193 ? -0.384 -1.305 -1.840 1.00 88.12 193 PRO A N 1
ATOM 1631 C CA . PRO A 1 193 ? -0.464 -1.812 -0.469 1.00 88.12 193 PRO A CA 1
ATOM 1632 C C . PRO A 1 193 ? 0.114 -0.854 0.592 1.00 88.12 193 PRO A C 1
ATOM 1634 O O . PRO A 1 193 ? -0.154 -1.039 1.779 1.00 88.12 193 PRO A O 1
ATOM 1637 N N . PHE A 1 194 ? 0.855 0.182 0.180 1.00 91.56 194 PHE A N 1
ATOM 1638 C CA . PHE A 1 194 ? 1.266 1.314 1.017 1.00 91.56 194 PHE A CA 1
ATOM 1639 C C . PHE A 1 194 ? 0.214 2.436 1.019 1.00 91.56 194 PHE A C 1
ATOM 1641 O O . PHE A 1 194 ? -0.201 2.890 2.084 1.00 91.56 194 PHE A O 1
ATOM 1648 N N . SER A 1 195 ? -0.254 2.874 -0.149 1.00 90.44 195 SER A N 1
ATOM 1649 C CA . SER A 1 195 ? -1.153 4.030 -0.269 1.00 90.44 195 SER A CA 1
ATOM 1650 C C . SER A 1 195 ? -2.566 3.736 0.239 1.00 90.44 195 SER A C 1
ATOM 1652 O O . SER A 1 195 ? -3.166 4.549 0.943 1.00 90.44 195 SER A O 1
ATOM 1654 N N . THR A 1 196 ? -3.089 2.539 -0.036 1.00 88.06 196 THR A N 1
ATOM 1655 C CA . THR A 1 196 ? -4.470 2.170 0.298 1.00 88.06 196 THR A CA 1
ATOM 1656 C C . THR A 1 196 ? -4.724 2.220 1.808 1.00 88.06 196 THR A C 1
ATOM 1658 O O . THR A 1 196 ? -5.687 2.873 2.220 1.00 88.06 196 THR A O 1
ATOM 1661 N N . PRO A 1 197 ? -3.891 1.614 2.684 1.00 88.06 197 PRO A N 1
ATOM 1662 C CA . PRO A 1 197 ? -4.096 1.741 4.125 1.00 88.06 197 PRO A CA 1
ATOM 1663 C C . PRO A 1 197 ? -3.926 3.174 4.641 1.00 88.06 197 PRO A C 1
ATOM 1665 O O . PRO A 1 197 ? -4.574 3.513 5.632 1.00 88.06 197 PRO A O 1
ATOM 1668 N N . ILE A 1 198 ? -3.116 4.013 3.980 1.00 89.38 198 ILE A N 1
ATOM 1669 C CA . ILE A 1 198 ? -3.008 5.442 4.307 1.00 89.38 198 ILE A CA 1
ATOM 1670 C C . ILE A 1 198 ? -4.333 6.140 4.022 1.00 89.38 198 ILE A C 1
ATOM 1672 O O . ILE A 1 198 ? -4.907 6.715 4.944 1.00 89.38 198 ILE A O 1
ATOM 1676 N N . TYR A 1 199 ? -4.875 6.033 2.807 1.00 87.38 199 TYR A N 1
ATOM 1677 C CA . TYR A 1 199 ? -6.154 6.666 2.472 1.00 87.38 199 TYR A CA 1
ATOM 1678 C C . TYR A 1 199 ? -7.299 6.155 3.338 1.00 87.38 199 TYR A C 1
ATOM 1680 O O . TYR A 1 199 ? -8.073 6.951 3.863 1.00 87.38 199 TYR A O 1
ATOM 1688 N N . VAL A 1 200 ? -7.387 4.840 3.554 1.00 87.12 200 VAL A N 1
ATOM 1689 C CA . VAL A 1 200 ? -8.408 4.256 4.434 1.00 87.12 200 VAL A CA 1
ATOM 1690 C C . VAL A 1 200 ? -8.225 4.739 5.874 1.00 87.12 200 VAL A C 1
ATOM 1692 O O . VAL A 1 200 ? -9.209 5.034 6.545 1.00 87.12 200 VAL A O 1
ATOM 1695 N N . GLY A 1 201 ? -6.986 4.843 6.359 1.00 85.31 201 GLY A N 1
ATOM 1696 C CA . GLY A 1 201 ? -6.674 5.368 7.687 1.00 85.31 201 GLY A CA 1
ATOM 1697 C C . GLY A 1 201 ? -7.072 6.835 7.851 1.00 85.31 201 GLY A C 1
ATOM 1698 O O . GLY A 1 201 ? -7.712 7.176 8.843 1.00 85.31 201 GLY A O 1
ATOM 1699 N N . LEU A 1 202 ? -6.757 7.676 6.864 1.00 83.44 202 LEU A N 1
ATOM 1700 C CA . LEU A 1 202 ? -7.116 9.096 6.838 1.00 83.44 202 LEU A CA 1
ATOM 1701 C C . LEU A 1 202 ? -8.630 9.295 6.733 1.00 83.44 202 LEU A C 1
ATOM 1703 O O . LEU A 1 202 ? -9.208 10.059 7.500 1.00 83.44 202 LEU A O 1
ATOM 1707 N N . MET A 1 203 ? -9.302 8.558 5.849 1.00 83.56 203 MET A N 1
ATOM 1708 C CA . MET A 1 203 ? -10.759 8.615 5.730 1.00 83.56 203 MET A CA 1
ATOM 1709 C C . MET A 1 203 ? -11.442 8.137 7.012 1.00 83.56 203 MET A C 1
ATOM 1711 O O . MET A 1 203 ? -12.383 8.776 7.469 1.00 83.56 203 MET A O 1
ATOM 1715 N N . ALA A 1 204 ? -10.946 7.066 7.639 1.00 81.62 204 ALA A N 1
ATOM 1716 C CA . ALA A 1 204 ? -11.464 6.594 8.922 1.00 81.62 204 ALA A CA 1
ATOM 1717 C C . ALA A 1 204 ? -11.222 7.596 10.062 1.00 81.62 204 ALA A C 1
ATOM 1719 O O . ALA A 1 204 ? -12.053 7.700 10.960 1.00 81.62 204 ALA A O 1
ATOM 1720 N N . ALA A 1 205 ? -10.111 8.338 10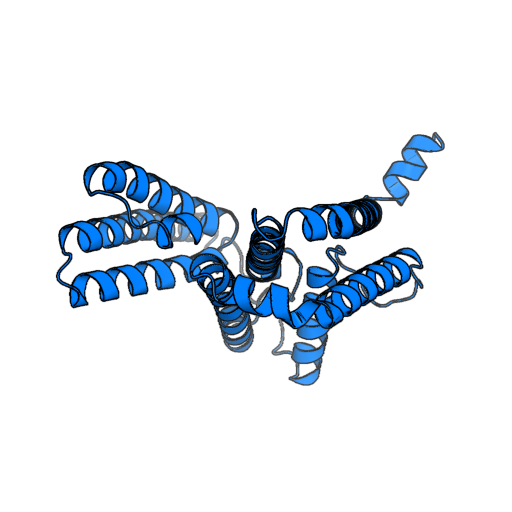.026 1.00 80.19 205 ALA A N 1
ATOM 1721 C CA . ALA A 1 205 ? -9.824 9.403 10.981 1.00 80.19 205 ALA A CA 1
ATOM 1722 C C . ALA A 1 205 ? -10.840 10.554 10.862 1.00 80.19 205 ALA A C 1
ATOM 1724 O O . ALA A 1 205 ? -11.343 11.028 11.875 1.00 80.19 205 ALA A O 1
ATOM 1725 N N . VAL A 1 206 ? -11.191 10.953 9.636 1.00 79.00 206 VAL A N 1
ATOM 1726 C CA . VAL A 1 206 ? -12.092 12.091 9.373 1.00 79.00 206 VAL A CA 1
ATOM 1727 C C . VAL A 1 206 ? -13.579 11.6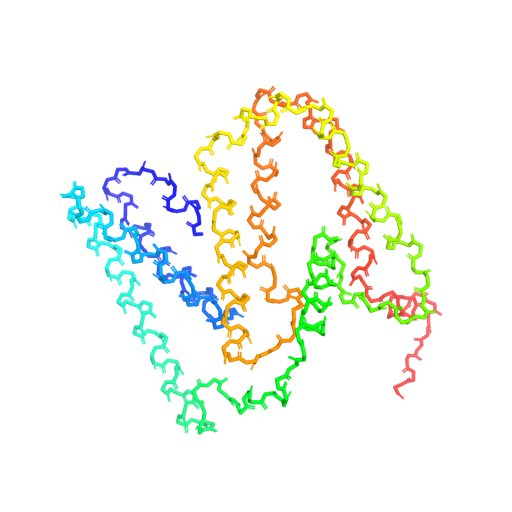95 9.366 1.00 79.00 206 VAL A C 1
ATOM 1729 O O . VAL A 1 206 ? -14.440 12.559 9.450 1.00 79.00 206 VAL A O 1
ATOM 1732 N N . ALA A 1 207 ? -13.926 10.408 9.277 1.00 79.25 207 ALA A N 1
ATOM 1733 C CA . ALA A 1 207 ? -15.317 9.932 9.228 1.00 79.25 207 ALA A CA 1
ATOM 1734 C C . ALA A 1 207 ? -15.935 9.620 10.610 1.00 79.25 207 ALA A C 1
ATOM 1736 O O . ALA A 1 207 ? -16.895 8.854 10.710 1.00 79.25 207 ALA A O 1
ATOM 1737 N N . THR A 1 208 ? -15.390 10.169 11.696 1.00 73.00 208 THR A N 1
ATOM 1738 C CA . THR A 1 208 ? -15.838 9.866 13.066 1.00 73.00 208 THR A CA 1
ATOM 1739 C C . THR A 1 208 ? -17.047 10.717 13.476 1.00 73.00 208 THR A C 1
ATOM 1741 O O . THR A 1 208 ? -17.294 11.787 12.924 1.00 73.00 208 THR A O 1
ATOM 1744 N N . ALA A 1 209 ? -17.825 10.257 14.465 1.00 59.97 209 ALA A N 1
ATOM 1745 C CA . ALA A 1 209 ? -19.010 10.981 14.942 1.00 59.97 209 ALA A CA 1
ATOM 1746 C C . ALA A 1 209 ? -18.675 12.402 15.447 1.00 59.97 209 ALA A C 1
ATOM 1748 O O . ALA A 1 209 ? -19.390 13.349 15.130 1.00 59.97 209 ALA A O 1
ATOM 1749 N N . GLU A 1 210 ? -17.547 12.551 16.145 1.00 69.06 210 GLU A N 1
ATOM 1750 C CA . GLU A 1 210 ? -17.010 13.827 16.647 1.00 69.06 210 GLU A CA 1
ATOM 1751 C C . GLU A 1 210 ? -16.568 14.769 15.515 1.00 69.06 210 GLU A C 1
ATOM 1753 O O . GLU A 1 210 ? -16.620 15.988 15.651 1.00 69.06 210 GLU A O 1
ATOM 1758 N N . SER A 1 211 ? -16.188 14.216 14.360 1.00 71.06 211 SER A N 1
ATOM 1759 C CA . SER A 1 211 ? -15.735 14.977 13.195 1.00 71.06 211 SER A CA 1
ATOM 1760 C C . SER A 1 211 ? -16.807 15.130 12.112 1.00 71.06 211 SER A C 1
ATOM 1762 O O . SER A 1 211 ? -16.512 15.632 11.032 1.00 71.06 211 SER A O 1
ATOM 1764 N N . LYS A 1 212 ? -18.077 14.788 12.376 1.00 77.31 212 LYS A N 1
ATOM 1765 C CA . LYS A 1 212 ? -19.160 14.795 11.369 1.00 77.31 212 LYS A CA 1
ATOM 1766 C C . LYS A 1 212 ? -19.316 16.138 10.642 1.00 77.31 212 LYS A C 1
ATOM 1768 O O . LYS A 1 212 ? -19.552 16.161 9.432 1.00 77.31 212 LYS A O 1
ATOM 1773 N N . THR A 1 213 ? -19.160 17.255 11.351 1.00 77.62 213 THR A N 1
ATOM 1774 C CA . THR A 1 213 ? -19.192 18.606 10.760 1.00 77.62 213 THR A CA 1
ATOM 1775 C C . THR A 1 213 ? -17.999 18.847 9.831 1.00 77.62 213 THR A C 1
ATOM 1777 O O . THR A 1 213 ? -18.169 19.397 8.744 1.00 77.62 213 THR A O 1
ATOM 1780 N N . TYR A 1 214 ? -16.810 18.377 10.207 1.00 76.12 214 TYR A N 1
ATOM 1781 C CA . TYR A 1 214 ? -15.594 18.463 9.392 1.00 76.12 214 TYR A CA 1
ATOM 1782 C C . TYR A 1 214 ? -15.656 17.536 8.182 1.00 76.12 214 TYR A C 1
ATOM 1784 O O . TYR A 1 214 ? -15.351 17.959 7.070 1.00 76.12 214 TYR A O 1
ATOM 1792 N N . PHE A 1 215 ? -16.153 16.312 8.360 1.00 82.50 215 PHE A N 1
ATOM 1793 C CA . PHE A 1 215 ? -16.389 15.376 7.270 1.00 82.50 215 PHE A CA 1
ATOM 1794 C C . PHE A 1 215 ? -17.305 15.981 6.208 1.00 82.50 215 PHE A C 1
ATOM 1796 O O . PHE A 1 215 ? -17.011 15.882 5.023 1.00 82.50 215 PHE A O 1
ATOM 1803 N N . ARG A 1 216 ? -18.381 16.674 6.608 1.00 83.75 216 ARG A N 1
ATOM 1804 C CA . ARG A 1 216 ? -19.266 17.378 5.663 1.00 83.75 216 ARG A CA 1
ATOM 1805 C C . ARG A 1 216 ? -18.535 18.458 4.859 1.00 83.75 216 ARG A C 1
ATOM 1807 O O . ARG A 1 216 ? -18.819 18.587 3.673 1.00 83.75 216 ARG A O 1
ATOM 1814 N N . LYS A 1 217 ? -17.593 19.185 5.471 1.00 83.50 217 LYS A N 1
ATOM 1815 C CA . LYS A 1 217 ? -16.775 20.211 4.797 1.00 83.50 217 LYS A CA 1
ATOM 1816 C C . LYS A 1 217 ? -15.718 19.610 3.865 1.00 83.50 217 LYS A C 1
ATOM 1818 O O . LYS A 1 217 ? -15.508 20.137 2.781 1.00 83.50 217 LYS A O 1
ATOM 1823 N N . ILE A 1 218 ? -15.080 18.506 4.260 1.00 83.50 218 ILE A N 1
ATOM 1824 C CA . ILE A 1 218 ? -14.000 17.848 3.499 1.00 83.50 218 ILE A CA 1
ATOM 1825 C C . ILE A 1 218 ? -14.549 16.952 2.380 1.00 83.50 218 ILE A C 1
ATOM 1827 O O . ILE A 1 218 ? -13.928 16.827 1.327 1.00 83.50 218 ILE A O 1
ATOM 1831 N N . LYS A 1 219 ? -15.730 16.351 2.567 1.00 87.25 219 LYS A N 1
ATOM 1832 C CA . LYS A 1 219 ? -16.384 15.462 1.596 1.00 87.25 219 LYS A CA 1
ATOM 1833 C C . LYS A 1 219 ? -16.394 16.002 0.156 1.00 87.25 219 LYS A C 1
ATOM 1835 O O . LYS A 1 219 ? -15.997 15.233 -0.716 1.00 87.25 219 LYS A O 1
ATOM 1840 N N . PRO A 1 220 ? -16.820 17.247 -0.143 1.00 88.25 220 PRO A N 1
ATOM 1841 C CA . PRO A 1 220 ? -16.805 17.747 -1.518 1.00 88.25 220 PRO A CA 1
ATOM 1842 C C . PRO A 1 220 ? -15.392 17.789 -2.112 1.00 88.25 220 PRO A C 1
ATOM 1844 O O . PRO A 1 220 ? -15.226 17.421 -3.268 1.00 88.25 220 PRO A O 1
ATOM 1847 N N . TRP A 1 221 ? -14.372 18.140 -1.324 1.00 85.75 221 TRP A N 1
ATOM 1848 C CA . TRP A 1 221 ? -12.975 18.142 -1.771 1.00 85.75 221 TRP A CA 1
ATOM 1849 C C . TRP A 1 221 ? -12.456 16.737 -2.059 1.00 85.75 221 TRP A C 1
ATOM 1851 O O . TRP A 1 221 ? -11.805 16.520 -3.075 1.00 85.75 221 TRP A O 1
ATOM 1861 N N . VAL A 1 222 ? -12.788 15.765 -1.204 1.00 85.94 222 VAL A N 1
ATOM 1862 C CA . VAL A 1 222 ? -12.444 14.353 -1.438 1.00 85.94 222 VAL A CA 1
ATOM 1863 C C . VAL A 1 222 ? -13.143 13.828 -2.689 1.00 85.94 222 VAL A C 1
ATOM 1865 O O . VAL A 1 222 ? -12.514 13.156 -3.497 1.00 85.94 222 VAL A O 1
ATOM 1868 N N . LEU A 1 223 ? -14.425 14.151 -2.884 1.00 88.19 223 LEU A N 1
ATOM 1869 C CA . LEU A 1 223 ? -15.160 13.762 -4.088 1.00 88.19 223 LEU A CA 1
ATOM 1870 C C . LEU A 1 223 ? -14.568 14.406 -5.343 1.00 88.19 223 LEU A C 1
ATOM 1872 O O . LEU A 1 223 ? -14.359 13.705 -6.327 1.00 88.19 223 LEU A O 1
ATOM 1876 N N . ALA A 1 224 ? -14.248 15.700 -5.300 1.00 87.19 224 ALA A N 1
ATOM 1877 C CA . ALA A 1 224 ? -13.593 16.396 -6.403 1.00 87.19 224 ALA A CA 1
ATOM 1878 C C . ALA A 1 224 ? -12.233 15.763 -6.729 1.00 87.19 224 ALA A C 1
ATOM 1880 O O . ALA A 1 224 ? -11.972 15.446 -7.885 1.00 87.19 224 ALA A O 1
ATOM 1881 N N . PHE A 1 225 ? -11.404 15.491 -5.717 1.00 86.69 225 PHE A N 1
ATOM 1882 C CA . PHE A 1 225 ? -10.127 14.796 -5.883 1.00 86.69 225 PHE A CA 1
ATOM 1883 C C . PHE A 1 225 ? -10.303 13.417 -6.537 1.00 86.69 225 PHE A C 1
ATOM 1885 O O . PHE A 1 225 ? -9.615 13.109 -7.507 1.00 86.69 225 PHE A O 1
ATOM 1892 N N . MET A 1 226 ? -11.262 12.612 -6.068 1.00 87.06 226 MET A N 1
ATOM 1893 C CA . MET A 1 226 ? -11.546 11.291 -6.640 1.00 87.06 226 MET A CA 1
ATOM 1894 C C . MET A 1 226 ? -12.064 11.375 -8.080 1.00 87.06 226 MET A C 1
ATOM 1896 O O . MET A 1 226 ? -11.684 10.552 -8.907 1.00 87.06 226 MET A O 1
ATOM 1900 N N . LEU A 1 227 ? -12.897 12.367 -8.403 1.00 87.69 227 LEU A N 1
ATOM 1901 C CA . LEU A 1 227 ? -13.387 12.592 -9.765 1.00 87.69 227 LEU A CA 1
ATOM 1902 C C . LEU A 1 227 ? -12.256 13.013 -10.706 1.00 87.69 227 LEU A C 1
ATOM 1904 O O . LEU A 1 227 ? -12.119 12.440 -11.783 1.00 87.69 227 LEU A O 1
ATOM 1908 N N . VAL A 1 228 ? -11.412 13.963 -10.297 1.00 84.81 228 VAL A N 1
ATOM 1909 C CA . VAL A 1 228 ? -10.258 14.395 -11.101 1.00 84.81 228 VAL A CA 1
ATOM 1910 C C . VAL A 1 228 ? -9.263 13.246 -11.274 1.00 84.81 228 VAL A C 1
ATOM 1912 O O . VAL A 1 228 ? -8.795 13.011 -12.385 1.00 84.81 228 VAL A O 1
ATOM 1915 N N . SER A 1 229 ? -8.996 12.475 -10.216 1.00 84.56 229 SER A N 1
ATOM 1916 C CA . SER A 1 229 ? -8.175 11.262 -10.291 1.00 84.56 229 SER A CA 1
ATOM 1917 C C . SER A 1 229 ? -8.775 10.232 -11.254 1.00 84.56 229 SER A C 1
ATOM 1919 O O . SER A 1 229 ? -8.062 9.677 -12.089 1.00 84.56 229 SER A O 1
ATOM 1921 N N . LEU A 1 230 ? -10.088 9.999 -11.212 1.00 85.00 230 LEU A N 1
ATOM 1922 C CA . LEU A 1 230 ? -10.758 9.096 -12.147 1.00 85.00 230 LEU A CA 1
ATOM 1923 C C . LEU A 1 230 ? -10.581 9.568 -13.596 1.00 85.00 230 LEU A C 1
ATOM 1925 O O . LEU A 1 230 ? -10.155 8.782 -14.439 1.00 85.00 230 LEU A O 1
ATOM 1929 N N . LEU A 1 231 ? -10.836 10.850 -13.872 1.00 82.94 231 LEU A N 1
ATOM 1930 C CA . LEU A 1 231 ? -10.652 11.447 -15.200 1.00 82.94 231 LEU A CA 1
ATOM 1931 C C . LEU A 1 231 ? -9.200 11.353 -15.687 1.00 82.94 231 LEU A C 1
ATOM 1933 O O . LEU A 1 231 ? -8.959 11.129 -16.873 1.00 82.94 231 LEU A O 1
ATOM 1937 N N . MET A 1 232 ? -8.233 11.484 -14.779 1.00 79.31 232 MET A N 1
ATOM 1938 C CA . MET A 1 232 ? -6.812 11.292 -15.070 1.00 79.31 232 MET A CA 1
ATOM 1939 C C . MET A 1 232 ? -6.474 9.853 -15.459 1.00 79.31 232 MET A C 1
ATOM 1941 O O . MET A 1 232 ? -5.630 9.635 -16.323 1.00 79.31 232 MET A O 1
ATOM 1945 N N . ASN A 1 233 ? -7.141 8.878 -14.847 1.00 81.19 233 ASN A N 1
ATOM 1946 C CA . ASN A 1 233 ? -6.869 7.456 -15.045 1.00 81.19 233 ASN A CA 1
ATOM 1947 C C . ASN A 1 233 ? -7.621 6.826 -16.225 1.00 81.19 233 ASN A C 1
ATOM 1949 O O . ASN A 1 233 ? -7.308 5.693 -16.610 1.00 81.19 233 ASN A O 1
ATOM 1953 N N . LEU A 1 234 ? -8.608 7.524 -16.790 1.00 81.62 234 LEU A N 1
ATOM 1954 C CA . LEU A 1 234 ? -9.347 7.056 -17.958 1.00 81.62 234 LEU A CA 1
ATOM 1955 C C . LEU A 1 234 ? -8.480 7.118 -19.227 1.00 81.62 234 LEU A C 1
ATOM 1957 O O . LEU A 1 234 ? -7.690 8.048 -19.396 1.00 81.62 234 LEU A O 1
ATOM 1961 N N . PRO A 1 235 ? -8.642 6.168 -20.167 1.00 79.44 235 PRO A N 1
ATOM 1962 C CA . PRO A 1 235 ? -7.977 6.222 -21.463 1.00 79.44 235 PRO A CA 1
ATOM 1963 C C . PRO A 1 235 ? -8.631 7.311 -22.330 1.00 79.44 235 PRO A C 1
ATOM 1965 O O . PRO A 1 235 ? -9.468 7.028 -23.185 1.00 79.44 235 PRO A O 1
ATOM 1968 N N . LYS A 1 236 ? -8.264 8.578 -22.086 1.00 76.69 236 LYS A N 1
ATOM 1969 C CA . LYS A 1 236 ? -8.888 9.775 -22.684 1.00 76.69 236 LYS A CA 1
ATOM 1970 C C . LYS A 1 236 ? -8.958 9.686 -24.213 1.00 76.69 236 LYS A C 1
ATOM 1972 O O . LYS A 1 236 ? -10.010 9.935 -24.783 1.00 76.69 236 LYS A O 1
ATOM 1977 N N . GLN A 1 237 ? -7.871 9.260 -24.861 1.00 72.44 237 GLN A N 1
ATOM 1978 C CA . GLN A 1 237 ? -7.814 9.096 -26.319 1.00 72.44 237 GLN A CA 1
ATOM 1979 C C . GLN A 1 237 ? -8.797 8.040 -26.835 1.00 72.44 237 GLN A C 1
ATOM 1981 O O . GLN A 1 237 ? -9.474 8.269 -27.828 1.00 72.44 237 GLN A O 1
ATOM 1986 N N . PHE A 1 238 ? -8.932 6.912 -26.136 1.00 76.69 238 PHE A N 1
ATOM 1987 C CA . PHE A 1 238 ? -9.891 5.870 -26.503 1.00 76.69 238 PHE A CA 1
ATOM 1988 C C . PHE A 1 238 ? -11.336 6.371 -26.396 1.00 76.69 238 PHE A C 1
ATOM 1990 O O . PHE A 1 238 ? -12.131 6.166 -27.307 1.00 76.69 238 PHE A O 1
ATOM 1997 N N . LEU A 1 239 ? -11.663 7.081 -25.310 1.00 78.00 239 LEU A N 1
ATOM 1998 C CA . LEU A 1 239 ? -12.994 7.659 -25.117 1.00 78.00 239 LEU A CA 1
ATOM 1999 C C . LEU A 1 239 ? -13.308 8.744 -26.154 1.00 78.00 239 LEU A C 1
ATOM 2001 O O . LEU A 1 239 ? -14.415 8.772 -26.681 1.00 78.00 239 LEU A O 1
ATOM 2005 N N . LEU A 1 240 ? -12.339 9.607 -26.473 1.00 81.12 240 LEU A N 1
ATOM 2006 C CA . LEU A 1 240 ? -12.494 10.638 -27.500 1.00 81.12 240 LEU A CA 1
ATOM 2007 C C . LEU A 1 240 ? -12.681 10.029 -28.891 1.00 81.12 240 LEU A C 1
ATOM 2009 O O . LEU A 1 240 ? -13.559 10.474 -29.620 1.00 81.12 240 LEU A O 1
ATOM 2013 N N . ASN A 1 241 ? -11.926 8.983 -29.232 1.00 80.94 241 ASN A N 1
ATOM 2014 C CA . ASN A 1 241 ? -12.072 8.293 -30.514 1.00 80.94 241 ASN A CA 1
ATOM 2015 C C . ASN A 1 241 ? -13.460 7.649 -30.657 1.00 80.94 241 ASN A C 1
ATOM 2017 O O . ASN A 1 241 ? -14.075 7.774 -31.711 1.00 80.94 241 ASN A O 1
ATOM 2021 N N . ILE A 1 242 ? -13.994 7.039 -29.590 1.00 82.50 242 ILE A N 1
ATOM 2022 C CA . ILE A 1 242 ? -15.366 6.504 -29.581 1.00 82.50 242 ILE A CA 1
ATOM 2023 C C . ILE A 1 242 ? -16.406 7.623 -29.733 1.00 82.50 242 ILE A C 1
ATOM 2025 O O . ILE A 1 242 ? -17.340 7.486 -30.518 1.00 82.50 242 ILE A O 1
ATOM 2029 N N . LEU A 1 243 ? -16.258 8.727 -28.993 1.00 83.12 243 LEU A N 1
ATOM 2030 C CA . LEU A 1 243 ? -17.232 9.827 -28.982 1.00 83.12 243 LEU A CA 1
ATOM 2031 C C . LEU A 1 243 ? -17.256 10.628 -30.288 1.00 83.12 243 LEU A C 1
ATOM 2033 O O . LEU A 1 243 ? -18.316 11.091 -30.696 1.00 83.12 243 LEU A O 1
ATOM 2037 N N . LEU A 1 244 ? -16.106 10.787 -30.943 1.00 87.69 244 LEU A N 1
ATOM 2038 C CA . LEU A 1 244 ? -15.976 11.512 -32.210 1.00 87.69 244 LEU A CA 1
ATOM 2039 C C . LEU A 1 244 ? -16.273 10.632 -33.436 1.00 87.69 244 LEU A C 1
ATOM 2041 O O . LEU A 1 244 ? -16.064 11.071 -34.563 1.00 87.69 244 LEU A O 1
ATOM 2045 N N . GLY A 1 245 ? -16.749 9.395 -33.237 1.00 75.69 245 GLY A N 1
ATOM 2046 C CA . GLY A 1 245 ? -17.063 8.470 -34.329 1.00 75.69 245 GLY A CA 1
ATOM 2047 C C . GLY A 1 245 ? -15.833 7.984 -35.101 1.00 75.69 245 GLY A C 1
ATOM 2048 O O . GLY A 1 245 ? -15.968 7.486 -36.216 1.00 75.69 245 GLY A O 1
ATOM 2049 N N . GLY A 1 246 ? -14.635 8.120 -34.526 1.00 64.62 246 GLY A N 1
ATOM 2050 C CA . GLY A 1 246 ? -13.399 7.629 -35.114 1.00 64.62 246 GLY A CA 1
ATOM 2051 C C . GLY A 1 246 ? -13.389 6.106 -35.100 1.00 64.62 246 GLY A C 1
ATOM 2052 O O . GLY A 1 246 ? -13.006 5.490 -34.105 1.00 64.62 246 GLY A O 1
ATOM 2053 N N . THR A 1 247 ? -13.803 5.489 -36.205 1.00 56.56 247 THR A N 1
ATOM 2054 C CA . THR A 1 247 ? -13.538 4.077 -36.485 1.00 56.56 247 THR A CA 1
ATOM 2055 C C . THR A 1 247 ? -12.032 3.865 -36.409 1.00 56.56 247 THR A C 1
ATOM 2057 O O . THR A 1 247 ? -11.294 4.373 -37.250 1.00 56.56 247 THR A O 1
ATOM 2060 N N . GLY A 1 248 ? -11.571 3.179 -35.364 1.00 51.84 248 GLY A N 1
ATOM 2061 C CA . GLY A 1 248 ? -10.156 2.908 -35.161 1.00 51.84 248 GLY A CA 1
ATOM 2062 C C . GLY A 1 248 ? -9.575 2.160 -36.356 1.00 51.84 248 GLY A C 1
ATOM 2063 O O . GLY A 1 248 ? -9.878 0.987 -36.555 1.00 51.84 248 GLY A O 1
ATOM 2064 N N . SER A 1 249 ? -8.732 2.830 -37.136 1.00 48.88 249 SER A N 1
ATOM 2065 C CA . SER A 1 249 ? -7.716 2.151 -37.930 1.00 48.88 249 SER A CA 1
ATOM 2066 C C . SER A 1 249 ? -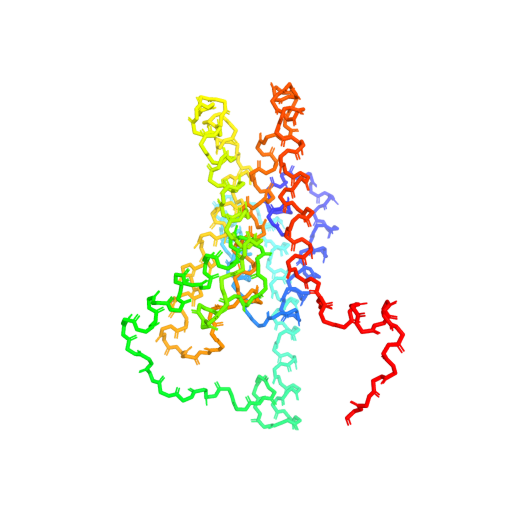6.677 1.615 -36.945 1.00 48.88 249 SER A C 1
ATOM 2068 O O . SER A 1 249 ? -5.997 2.408 -36.286 1.00 48.88 249 SER A O 1
ATOM 2070 N N . GLN A 1 250 ? -6.665 0.290 -36.779 1.00 47.81 250 GLN A N 1
ATOM 2071 C CA . GLN A 1 250 ? -5.633 -0.443 -36.040 1.00 47.81 250 GLN A CA 1
ATOM 2072 C C . GLN A 1 250 ? -4.254 -0.237 -36.664 1.00 47.81 250 GLN A C 1
ATOM 2074 O O . GLN A 1 250 ? -4.192 -0.114 -37.908 1.00 47.81 250 GLN A O 1
#

Foldseek 3Di:
DLVLLPDPDPLVVLVVSLVVLLVVLQVLCVLDVLSVVVLVVLVVSLVVCVVVVVVSNSVSSVVSSVSNVVSLVVQQVVLCVPQVGSRVDPQQDDDQDDPVVLVVLQVVLCLCQLLLFFDDDPPDDPPVLSVVSVVLSVVLVVVCVVVVVLLVVLCVDPSLVSLQVQLVVSSVVLSVCCNVGPGDTSHNSSNVSNNVSNVVSVCSSCVDPVNVVVCVVCVVSVVVSVVSSVVNHDPVVVVVCVVVVNPDPD